Protein AF-D2QWS0-F1 (afdb_monomer_lite)

InterPro domains:
  IPR059396 Domain of unknown function DUF8352 [PF27617] (1-115)
  IPR060271 GTF2H2, zinc ribbon domain [PF27618] (222-256)

Sequence (298 aa):
MTRTPEFLLWSISRKCPLRTYRNWDDPQRTERHLRAARAFAEAMVEGRVLGDLCFDNAVDPWSVAQEDEPRAFRIEASLAHLGGSIQVLSTCDECPARTLAAGSKKIAASCYGWWILPDDPSPIHQTIERAATAAKALDPNDAWPMPTSPCWYGVWQQGVFTGDHLPALTAMLEQQRFPSETAQASATHLAAAARVAFLERLPLVVTLYPPGHVENRLWTLDPHCPRCQAPSRHDPERCGVCGYIGPITPTTTFKARGSRPWRPLSQVALPEERAKVRELLAALEEDPEGNSDEESKE

Radius of gyration: 21.58 Å; chains: 1; bounding box: 44×42×71 Å

Organism: Pirellula staleyi (strain ATCC 27377 / DSM 6068 / ICPB 4128) (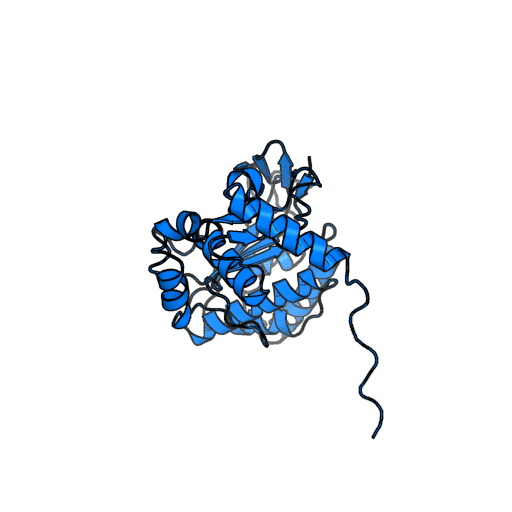NCBI:txid530564)

Foldseek 3Di:
DFKAAKKKKKFFADDALQQPDPDSQDSVSLCLSCVLLQQQLVQVQVVQDDPQKHWDPDPPPQDPDDDPFTKIAGQCVQCVSSVGNVSQCVRQVPDLLQQDQVPDDRGTSLRIDMQGAPNPNVQVLVLLQVLQVVLCVVPVPDCPQPQWVSSVLSNCLVQKDFDPNLVSLLSSQPVTDDPDPSNNVRSSSVSSSSVSCHVVRTIMGMDIAHMFDDDPQKTKGAWAAPRRRHHDDDDQQADPTNGDGHGIDHIDIDRHPHPPPIDGCVVHDDPVRVVVVVVVVVVCVVPPDPDPDDDDDD

Secondary structure (DSSP, 8-state):
-EEEPPEEEEEE----TT--SS-TT-HHHHHHHHHHHHHHHHHHHHT-EETTEEE-----TT----TTS-EEEEHHHHHGGGTHHHHHHHHHHT-TT----TT----TT-SEEEEEPPSS-HHHHHHHHHHHHHHHHH-TT--PSPS-SSHHHHHHTT-EE-TTHHHHHHHHHHT---SSHHHHHHHHHHHHHHHHHHHTTPPEEEEEEPPEEEETTEEEEPPB-TTT-PBP-S-SSB-TTT--BSPPBPPEEEE---STT-EEGGGTS-HHHHHHHHHHHHHHHS-TT--S------

pLDDT: mean 88.59, std 13.11, range [41.53, 98.31]

Structure (mmCIF, N/CA/C/O backbone):
data_AF-D2QWS0-F1
#
_entry.id   AF-D2QWS0-F1
#
loop_
_atom_site.group_PDB
_atom_site.id
_atom_site.type_symbol
_atom_site.label_atom_id
_atom_site.label_alt_id
_atom_site.label_comp_id
_atom_site.label_asym_id
_atom_site.label_entity_id
_atom_site.label_seq_id
_atom_site.pdbx_PDB_ins_code
_atom_site.Cartn_x
_atom_site.Cartn_y
_atom_site.Cartn_z
_atom_site.occupancy
_atom_site.B_iso_or_equiv
_atom_site.auth_seq_id
_atom_site.auth_comp_id
_atom_site.auth_asym_id
_atom_site.auth_atom_id
_atom_site.pdbx_PDB_model_num
ATOM 1 N N . MET A 1 1 ? 0.257 22.740 1.835 1.00 82.31 1 MET A N 1
ATOM 2 C CA . MET A 1 1 ? 0.445 21.709 0.792 1.00 82.31 1 MET A CA 1
ATOM 3 C C . MET A 1 1 ? 1.456 20.697 1.303 1.00 82.31 1 MET A C 1
ATOM 5 O O . MET A 1 1 ? 2.487 21.130 1.800 1.00 82.31 1 MET A O 1
ATOM 9 N N . THR A 1 2 ? 1.184 19.397 1.191 1.00 89.50 2 THR A N 1
ATOM 10 C CA . THR A 1 2 ? 2.085 18.334 1.686 1.00 89.50 2 THR A CA 1
ATOM 11 C C . THR A 1 2 ? 2.515 17.450 0.509 1.00 89.50 2 THR A C 1
ATOM 13 O O . THR A 1 2 ? 1.655 16.950 -0.212 1.00 89.50 2 THR A O 1
ATOM 16 N N . ARG A 1 3 ? 3.823 17.287 0.260 1.00 93.62 3 ARG A N 1
ATOM 17 C CA . ARG A 1 3 ? 4.389 16.577 -0.914 1.00 93.62 3 ARG A CA 1
ATOM 18 C C . ARG A 1 3 ? 4.392 15.062 -0.751 1.00 93.62 3 ARG A C 1
ATOM 20 O O . ARG A 1 3 ? 5.182 14.586 0.027 1.00 93.62 3 ARG A O 1
ATOM 27 N N . THR A 1 4 ? 3.622 14.286 -1.502 1.00 93.94 4 THR A N 1
ATOM 28 C CA . THR A 1 4 ? 3.699 12.818 -1.390 1.00 93.94 4 THR A CA 1
ATOM 29 C C . THR A 1 4 ? 4.893 12.275 -2.182 1.00 93.94 4 THR A C 1
ATOM 31 O O . THR A 1 4 ? 4.991 12.607 -3.371 1.00 93.94 4 THR A O 1
ATOM 34 N N . PRO A 1 5 ? 5.759 11.430 -1.595 1.00 95.00 5 PRO A N 1
ATOM 35 C CA . PRO A 1 5 ? 6.820 10.758 -2.341 1.00 95.00 5 PRO A CA 1
ATOM 36 C C . PRO A 1 5 ? 6.226 9.729 -3.312 1.00 95.00 5 PRO A C 1
ATOM 38 O O . PRO A 1 5 ? 5.016 9.478 -3.318 1.00 95.00 5 PRO A O 1
ATOM 41 N N . GLU A 1 6 ? 7.073 9.132 -4.146 1.00 95.69 6 GLU A N 1
ATOM 42 C CA . GLU A 1 6 ? 6.668 7.953 -4.911 1.00 95.69 6 GLU A CA 1
ATOM 43 C C . GLU A 1 6 ? 6.398 6.761 -3.981 1.00 95.69 6 GLU A C 1
ATOM 45 O O . GLU A 1 6 ? 6.934 6.666 -2.872 1.00 95.69 6 GLU A O 1
ATOM 50 N N . PHE A 1 7 ? 5.548 5.837 -4.417 1.00 96.50 7 PHE A N 1
ATOM 51 C CA . PHE A 1 7 ? 5.256 4.638 -3.640 1.00 96.50 7 PHE A CA 1
ATOM 52 C C . PHE A 1 7 ? 4.708 3.510 -4.503 1.00 96.50 7 PHE A C 1
ATOM 54 O O . PHE A 1 7 ? 4.142 3.727 -5.574 1.00 96.50 7 PHE A O 1
ATOM 61 N N .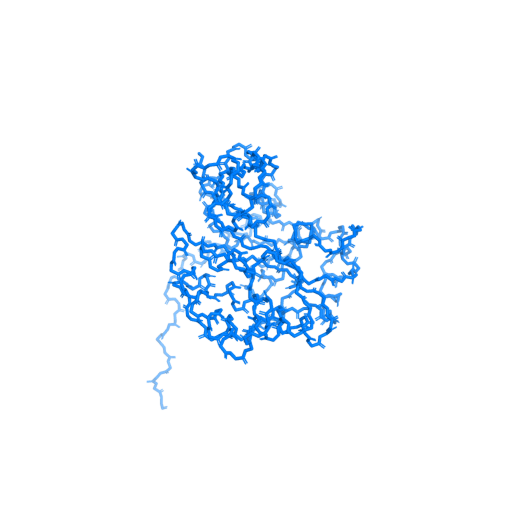 LEU A 1 8 ? 4.817 2.289 -3.989 1.00 97.88 8 LEU A N 1
ATOM 62 C CA . LEU A 1 8 ? 4.109 1.136 -4.525 1.00 97.88 8 LEU A CA 1
ATOM 63 C C . LEU A 1 8 ? 2.838 0.893 -3.731 1.00 97.88 8 LEU A C 1
ATOM 65 O O . LEU A 1 8 ? 2.838 0.915 -2.499 1.00 97.88 8 LEU A O 1
ATOM 69 N N . LEU A 1 9 ? 1.769 0.576 -4.444 1.00 97.50 9 LEU A N 1
ATOM 70 C CA . LEU A 1 9 ? 0.580 -0.023 -3.872 1.00 97.50 9 LEU A CA 1
ATOM 71 C C . LEU A 1 9 ? 0.387 -1.396 -4.491 1.00 97.50 9 LEU A C 1
ATOM 73 O O . LEU A 1 9 ? 0.435 -1.537 -5.708 1.00 97.50 9 LEU A O 1
ATOM 77 N N . TRP A 1 10 ? 0.145 -2.407 -3.670 1.00 98.19 10 TRP A N 1
ATOM 78 C CA . TRP A 1 10 ? 0.034 -3.770 -4.166 1.00 98.19 10 TRP A CA 1
ATOM 79 C C . TRP A 1 10 ? -1.138 -4.515 -3.547 1.00 98.19 10 TRP A C 1
ATOM 81 O O . TRP A 1 10 ? -1.605 -4.194 -2.454 1.00 98.19 10 TRP A O 1
ATOM 91 N N . SER A 1 11 ? -1.620 -5.531 -4.258 1.00 97.81 11 SER A N 1
ATOM 92 C CA . SER A 1 11 ? -2.614 -6.473 -3.758 1.00 97.81 11 SER A CA 1
ATOM 93 C C . SER A 1 11 ? -2.492 -7.832 -4.434 1.00 97.81 11 SER A C 1
ATOM 95 O O . SER A 1 11 ? -2.149 -7.921 -5.609 1.00 97.81 11 SER A O 1
ATOM 97 N N . ILE A 1 12 ? -2.829 -8.895 -3.709 1.00 97.69 12 ILE A N 1
ATOM 98 C CA . ILE A 1 12 ? -3.006 -10.222 -4.300 1.00 97.69 12 ILE A CA 1
ATOM 99 C C . ILE A 1 12 ? -4.411 -10.276 -4.916 1.00 97.69 12 ILE A C 1
ATOM 101 O O . ILE A 1 12 ? -5.423 -10.062 -4.226 1.00 97.69 12 ILE A O 1
ATOM 105 N N . SER A 1 13 ? -4.465 -10.531 -6.223 1.00 96.56 13 SER A N 1
ATOM 106 C CA . SER A 1 13 ? -5.699 -10.548 -7.005 1.00 96.56 13 SER A CA 1
ATOM 107 C C . SER A 1 13 ? -6.405 -11.887 -6.851 1.00 96.56 13 SER A C 1
ATOM 109 O O . SER A 1 13 ? -5.923 -12.930 -7.288 1.00 96.56 13 SER A O 1
ATOM 111 N N . ARG A 1 14 ? -7.570 -11.865 -6.201 1.00 94.81 14 ARG A N 1
ATOM 112 C CA . ARG A 1 14 ? -8.477 -13.012 -6.120 1.00 94.81 14 ARG A CA 1
ATOM 113 C C . ARG A 1 14 ? -9.890 -12.575 -5.774 1.00 94.81 14 ARG A C 1
ATOM 115 O O . ARG A 1 14 ? -10.099 -11.541 -5.135 1.00 94.81 14 ARG A O 1
ATOM 122 N N . LYS A 1 15 ? -10.854 -13.436 -6.095 1.00 94.94 15 LYS A N 1
ATOM 123 C CA . LYS A 1 15 ? -12.221 -13.318 -5.586 1.00 94.94 15 LYS A CA 1
ATOM 124 C C . LYS A 1 15 ? -12.218 -13.412 -4.058 1.00 94.94 15 LYS A C 1
ATOM 126 O O . LYS A 1 15 ? -11.646 -14.338 -3.488 1.00 94.94 15 LYS A O 1
ATOM 131 N N . CYS A 1 16 ? -12.873 -12.457 -3.405 1.00 94.56 16 CYS A N 1
ATOM 132 C CA . CYS A 1 16 ? -12.958 -12.365 -1.951 1.00 94.56 16 CYS A CA 1
ATOM 133 C C . CYS A 1 16 ? -14.391 -11.983 -1.544 1.00 94.56 16 CYS A C 1
ATOM 135 O O . CYS A 1 16 ? -14.897 -10.999 -2.082 1.00 94.56 16 CYS A O 1
ATOM 137 N N . PRO A 1 17 ? -15.035 -12.694 -0.596 1.00 94.69 17 PRO A N 1
ATOM 138 C CA . PRO A 1 17 ? -16.371 -12.338 -0.106 1.00 94.69 17 PRO A CA 1
ATOM 139 C C . PRO A 1 17 ? -16.446 -10.939 0.515 1.00 94.69 17 PRO A C 1
ATOM 141 O O . PRO A 1 17 ? -17.478 -10.286 0.428 1.00 94.69 17 PRO A O 1
ATOM 144 N N . LEU A 1 18 ? -15.336 -10.457 1.086 1.00 95.19 18 LEU A N 1
ATOM 145 C CA . LEU A 1 18 ? -15.249 -9.110 1.651 1.00 95.19 18 LEU A CA 1
ATOM 146 C C . LEU A 1 18 ? -15.089 -8.022 0.583 1.00 95.19 18 LEU A C 1
ATOM 148 O O . LEU A 1 18 ? -15.132 -6.859 0.935 1.00 95.19 18 LEU A O 1
ATOM 152 N N . ARG A 1 19 ? -14.842 -8.352 -0.693 1.00 93.38 19 ARG A N 1
ATOM 153 C CA . ARG A 1 19 ? -14.682 -7.368 -1.777 1.00 93.38 19 ARG A CA 1
ATOM 154 C C . ARG A 1 19 ? -15.936 -7.379 -2.647 1.00 93.38 19 ARG A C 1
ATOM 156 O O . ARG A 1 19 ? -16.092 -8.253 -3.496 1.00 93.38 19 ARG A O 1
ATOM 163 N N . THR A 1 20 ? -16.819 -6.396 -2.469 1.00 88.25 20 THR A N 1
ATOM 164 C CA . THR A 1 20 ? -18.106 -6.342 -3.198 1.00 88.25 20 THR A CA 1
ATOM 165 C C . THR A 1 20 ? -18.012 -5.736 -4.602 1.00 88.25 20 THR A C 1
ATOM 167 O O . THR A 1 20 ? -18.992 -5.728 -5.348 1.00 88.25 20 THR A O 1
ATOM 170 N N . TYR A 1 21 ? -16.839 -5.242 -4.998 1.00 88.88 21 TYR A N 1
ATOM 171 C CA . TYR A 1 21 ? -16.594 -4.685 -6.327 1.00 88.88 21 TYR A CA 1
ATOM 172 C C . TYR A 1 21 ? -16.078 -5.748 -7.312 1.00 88.88 21 TYR A C 1
ATOM 174 O O . TYR A 1 21 ? -15.508 -6.773 -6.933 1.00 88.88 21 TYR A O 1
ATOM 182 N N . ARG A 1 22 ? -16.287 -5.489 -8.609 1.00 86.88 22 ARG A N 1
ATOM 183 C CA . ARG A 1 22 ? -15.724 -6.284 -9.713 1.00 86.88 22 ARG A CA 1
ATOM 184 C C . ARG A 1 22 ? -14.289 -5.843 -10.000 1.00 86.88 22 ARG A C 1
ATOM 186 O O . ARG A 1 22 ? -13.972 -4.679 -9.764 1.00 86.88 22 ARG A O 1
ATOM 193 N N . ASN A 1 23 ? -13.497 -6.738 -10.589 1.00 83.44 23 ASN A N 1
ATOM 194 C CA . ASN A 1 23 ? -12.099 -6.514 -10.979 1.00 83.44 23 ASN A CA 1
ATOM 195 C C . ASN A 1 23 ? -11.195 -6.371 -9.738 1.00 83.44 23 ASN A C 1
ATOM 197 O O . ASN A 1 23 ? -10.956 -5.285 -9.213 1.00 83.44 23 ASN A O 1
ATOM 201 N N . TRP A 1 24 ? -10.779 -7.524 -9.201 1.00 87.69 24 TRP A N 1
ATOM 202 C CA . TRP A 1 24 ? -9.993 -7.644 -7.960 1.00 87.69 24 TRP A CA 1
ATOM 203 C C . TRP A 1 24 ? -8.500 -7.337 -8.136 1.00 87.69 24 TRP A C 1
ATOM 205 O O . TRP A 1 24 ? -7.721 -7.546 -7.209 1.00 87.69 24 TRP A O 1
ATOM 215 N N . ASP A 1 25 ? -8.137 -6.866 -9.320 1.00 89.81 25 ASP A N 1
ATOM 216 C CA . ASP A 1 25 ? -6.814 -6.508 -9.812 1.00 89.81 25 ASP A CA 1
ATOM 217 C C . ASP A 1 25 ? -6.499 -5.016 -9.643 1.00 89.81 25 ASP A C 1
ATOM 219 O O . ASP A 1 25 ? -5.486 -4.552 -10.141 1.00 89.81 25 ASP A O 1
ATOM 223 N N . ASP A 1 26 ? -7.334 -4.257 -8.930 1.00 94.88 26 ASP A N 1
ATOM 224 C CA . ASP A 1 26 ? -7.067 -2.861 -8.573 1.00 94.88 26 ASP A CA 1
ATOM 225 C C . ASP A 1 26 ? -6.602 -2.778 -7.101 1.00 94.88 26 ASP A C 1
ATOM 227 O O . ASP A 1 26 ? -7.426 -2.911 -6.175 1.00 94.88 26 ASP A O 1
ATOM 231 N N . PRO A 1 27 ? -5.294 -2.557 -6.846 1.00 96.19 27 PRO A N 1
ATOM 232 C CA . PRO A 1 27 ? -4.770 -2.408 -5.494 1.00 96.19 27 PRO A CA 1
ATOM 233 C C . PRO A 1 27 ? -5.399 -1.241 -4.727 1.00 96.19 27 PRO A C 1
ATOM 235 O O . PRO A 1 27 ? -5.635 -1.356 -3.524 1.00 96.19 27 PRO A O 1
ATOM 238 N N . GLN A 1 28 ? -5.744 -0.141 -5.403 1.00 94.25 28 GLN A N 1
ATOM 239 C CA . GLN A 1 28 ? -6.345 1.038 -4.778 1.00 94.25 28 GLN A CA 1
ATOM 240 C C . GLN A 1 28 ? -7.775 0.777 -4.322 1.00 94.25 28 GLN A C 1
ATOM 242 O O . GLN A 1 28 ? -8.159 1.185 -3.223 1.00 94.25 28 GLN A O 1
ATOM 247 N N . ARG A 1 29 ? -8.573 0.066 -5.121 1.00 94.56 29 ARG A N 1
ATOM 248 C CA . ARG A 1 29 ? -9.906 -0.375 -4.683 1.00 94.56 29 ARG A CA 1
ATOM 249 C C . ARG A 1 29 ? -9.813 -1.371 -3.539 1.00 94.56 29 ARG A C 1
ATOM 251 O O . ARG A 1 29 ? -10.576 -1.241 -2.584 1.00 94.56 29 ARG A O 1
ATOM 258 N N . THR A 1 30 ? -8.867 -2.308 -3.611 1.00 95.94 30 THR A N 1
ATOM 259 C CA . THR A 1 30 ? -8.622 -3.285 -2.541 1.00 95.94 30 THR A CA 1
ATOM 260 C C . THR A 1 30 ? -8.307 -2.600 -1.224 1.00 95.94 30 THR A C 1
ATOM 262 O O . THR A 1 30 ? -8.970 -2.867 -0.222 1.00 95.94 30 THR A O 1
ATOM 265 N N . GLU A 1 31 ? -7.355 -1.671 -1.246 1.00 95.06 31 GLU A N 1
ATOM 266 C CA . GLU A 1 31 ? -6.974 -0.859 -0.098 1.00 95.06 31 GLU A CA 1
ATOM 267 C C . GLU A 1 31 ? -8.181 -0.120 0.472 1.00 95.06 31 GLU A C 1
ATOM 269 O O . GLU A 1 31 ? -8.504 -0.290 1.642 1.00 95.06 31 GLU A O 1
ATOM 274 N N . ARG A 1 32 ? -8.904 0.645 -0.355 1.00 93.31 32 ARG A N 1
ATOM 275 C CA . ARG A 1 32 ? -10.032 1.467 0.106 1.00 93.31 32 ARG A CA 1
ATOM 276 C C . ARG A 1 32 ? -11.153 0.642 0.725 1.00 93.31 32 ARG A C 1
ATOM 278 O O . ARG A 1 32 ? -11.800 1.113 1.657 1.00 93.31 32 ARG A O 1
ATOM 285 N N . HIS A 1 33 ? -11.398 -0.549 0.190 1.00 94.88 33 HIS A N 1
ATOM 286 C CA . HIS A 1 33 ? -12.489 -1.409 0.629 1.00 94.88 33 HIS A CA 1
ATOM 287 C C . HIS A 1 33 ? -12.147 -2.174 1.910 1.00 94.88 33 HIS A C 1
ATOM 289 O O . HIS A 1 33 ? -12.993 -2.331 2.782 1.00 94.88 33 HIS A O 1
ATOM 295 N N . LEU A 1 34 ? -10.897 -2.621 2.050 1.00 95.94 34 LEU A N 1
ATOM 296 C CA . LEU A 1 34 ? -10.467 -3.445 3.179 1.00 95.94 34 LEU A CA 1
ATOM 297 C C . LEU A 1 34 ? -9.750 -2.659 4.288 1.00 95.94 34 LEU A C 1
ATOM 299 O O . LEU A 1 34 ? -9.422 -3.238 5.322 1.00 95.94 34 LEU A O 1
ATOM 303 N N . ARG A 1 35 ? -9.551 -1.344 4.125 1.00 94.88 35 ARG A N 1
ATOM 304 C CA . ARG A 1 35 ? -8.828 -0.495 5.086 1.00 94.88 35 ARG A CA 1
ATOM 305 C C . ARG A 1 35 ? -9.338 -0.601 6.515 1.00 94.88 35 ARG A C 1
ATOM 307 O O . ARG A 1 35 ? -8.534 -0.735 7.429 1.00 94.88 35 ARG A O 1
ATOM 314 N N . ALA A 1 36 ? -10.653 -0.528 6.716 1.00 95.75 36 ALA A N 1
ATOM 315 C CA . ALA A 1 36 ? -11.227 -0.593 8.059 1.00 95.75 36 ALA A CA 1
ATOM 316 C C . ALA A 1 36 ? -11.007 -1.970 8.704 1.00 95.75 36 ALA A C 1
ATOM 318 O O . ALA A 1 36 ? -10.663 -2.048 9.878 1.00 95.75 36 ALA A O 1
ATOM 319 N N . ALA A 1 37 ? -11.139 -3.045 7.920 1.00 96.62 37 ALA A N 1
ATOM 320 C CA . ALA A 1 37 ? -10.864 -4.407 8.371 1.00 96.62 37 ALA A CA 1
ATOM 321 C C . ALA A 1 37 ? -9.393 -4.592 8.769 1.00 96.62 37 ALA A C 1
ATOM 323 O O . ALA A 1 37 ? -9.110 -5.208 9.796 1.00 96.62 37 ALA A O 1
ATOM 324 N N . ARG A 1 38 ? -8.467 -4.028 7.983 1.00 95.19 38 ARG A N 1
ATOM 325 C CA . ARG A 1 38 ? -7.036 -4.041 8.291 1.00 95.19 38 ARG A CA 1
ATOM 326 C C . ARG A 1 38 ? -6.727 -3.279 9.578 1.00 95.19 38 ARG A C 1
ATOM 328 O O . ARG A 1 38 ? -6.129 -3.856 10.477 1.00 95.19 38 ARG A O 1
ATOM 335 N N . ALA A 1 39 ? -7.184 -2.031 9.667 1.00 94.06 39 ALA A N 1
ATOM 336 C CA . ALA A 1 39 ? -6.958 -1.166 10.823 1.00 94.06 39 ALA A CA 1
ATOM 337 C C . ALA A 1 39 ? -7.504 -1.785 12.119 1.00 94.06 39 ALA A C 1
ATOM 339 O O . ALA A 1 39 ? -6.838 -1.750 13.149 1.00 94.06 39 ALA A O 1
ATOM 340 N N . PHE A 1 40 ? -8.686 -2.410 12.053 1.00 95.56 40 PHE A N 1
ATOM 341 C CA . PHE A 1 40 ? -9.257 -3.169 13.165 1.00 95.56 40 PHE A CA 1
ATOM 342 C C . PHE A 1 40 ? -8.361 -4.344 13.582 1.00 95.56 40 PHE A C 1
ATOM 344 O O . PHE A 1 40 ? -8.094 -4.525 14.765 1.00 95.56 40 PHE A O 1
ATOM 351 N N . ALA A 1 41 ? -7.875 -5.142 12.629 1.00 94.44 41 ALA A N 1
ATOM 352 C CA . ALA A 1 41 ? -7.038 -6.296 12.945 1.00 94.44 41 ALA A CA 1
ATOM 353 C C . ALA A 1 41 ? -5.667 -5.907 13.526 1.00 94.44 41 ALA A C 1
ATOM 355 O O . ALA A 1 41 ? -5.178 -6.586 14.426 1.00 94.44 41 ALA A O 1
ATOM 356 N N . GLU A 1 42 ? -5.070 -4.817 13.045 1.00 92.12 42 GLU A N 1
ATOM 357 C CA . GLU A 1 42 ? -3.854 -4.228 13.624 1.00 92.12 42 GLU A CA 1
ATOM 358 C C . GLU A 1 42 ? -4.115 -3.742 15.056 1.00 92.12 42 GLU A C 1
ATOM 360 O O . GLU A 1 42 ? -3.404 -4.126 15.982 1.00 92.12 42 GLU A O 1
ATOM 365 N N . ALA A 1 43 ? -5.209 -3.003 15.271 1.00 92.38 43 ALA A N 1
ATOM 366 C CA . ALA A 1 43 ? -5.590 -2.525 16.597 1.00 92.38 43 ALA A CA 1
ATOM 367 C C . ALA A 1 43 ? -5.835 -3.658 17.595 1.00 92.38 43 ALA A C 1
ATOM 369 O O . ALA A 1 43 ? -5.401 -3.564 18.738 1.00 92.38 43 ALA A O 1
ATOM 370 N N . MET A 1 44 ? -6.476 -4.747 17.170 1.00 93.25 44 MET A N 1
ATOM 371 C CA . MET A 1 44 ? -6.657 -5.943 17.999 1.00 93.25 44 MET A CA 1
ATOM 372 C C . MET A 1 44 ? -5.318 -6.553 18.424 1.00 93.25 44 MET A C 1
ATOM 374 O O . MET A 1 44 ? -5.143 -6.937 19.576 1.00 93.25 44 MET A O 1
ATOM 378 N N . VAL A 1 45 ? -4.366 -6.642 17.494 1.00 91.00 45 VAL A N 1
ATOM 379 C CA . VAL A 1 45 ? -3.028 -7.194 17.741 1.00 91.00 45 VAL A CA 1
ATOM 380 C C . VAL A 1 45 ? -2.221 -6.336 18.721 1.00 91.00 45 VAL A C 1
ATOM 382 O O . VAL A 1 45 ? -1.459 -6.891 19.522 1.00 91.00 45 VAL A O 1
ATOM 385 N N . GLU A 1 46 ? -2.406 -5.021 18.647 1.00 89.81 46 GLU A N 1
ATOM 386 C CA . GLU A 1 46 ? -1.724 -3.995 19.442 1.00 89.81 46 GLU A CA 1
ATOM 387 C C . GLU A 1 46 ? -2.467 -3.625 20.741 1.00 89.81 46 GLU A C 1
ATOM 389 O O . GLU A 1 46 ? -1.984 -2.789 21.493 1.00 89.81 46 GLU A O 1
ATOM 394 N N . GLY A 1 47 ? -3.634 -4.218 21.023 1.00 90.88 47 GLY A N 1
ATOM 395 C CA . GLY A 1 47 ? -4.418 -3.906 22.228 1.00 90.88 47 GLY A CA 1
ATOM 396 C C . GLY A 1 47 ? -5.123 -2.541 22.201 1.00 90.88 47 GLY A C 1
ATOM 397 O O . GLY A 1 47 ? -5.513 -2.027 23.242 1.00 90.88 47 GLY A O 1
ATOM 398 N N . ARG A 1 48 ? -5.331 -1.953 21.017 1.00 92.06 48 ARG A N 1
ATOM 399 C CA . ARG A 1 48 ? -5.951 -0.629 20.800 1.00 92.06 48 ARG A CA 1
ATOM 400 C C . ARG A 1 48 ? -7.465 -0.679 20.563 1.00 92.06 48 ARG A C 1
ATOM 402 O O . ARG A 1 48 ? -8.018 0.149 19.833 1.00 92.06 48 ARG A O 1
ATOM 409 N N . VAL A 1 49 ? -8.142 -1.670 21.135 1.00 93.75 49 VAL A N 1
ATOM 410 C CA . VAL A 1 49 ? -9.596 -1.844 21.012 1.00 93.75 49 VAL A CA 1
ATOM 411 C C . VAL A 1 49 ? -10.240 -1.781 22.392 1.00 93.75 49 VAL A C 1
ATOM 413 O O . VAL A 1 49 ? -9.888 -2.558 23.275 1.00 93.75 49 VAL A O 1
ATOM 416 N N . LEU A 1 50 ? -11.213 -0.881 22.563 1.00 92.25 50 LEU A N 1
ATOM 417 C CA . LEU A 1 50 ? -12.012 -0.741 23.782 1.00 92.25 50 LEU A CA 1
ATOM 418 C C . LEU A 1 50 ? -13.496 -0.861 23.433 1.00 92.25 50 LEU A C 1
ATOM 420 O O . LEU A 1 50 ? -14.102 0.075 22.912 1.00 92.25 50 LEU A O 1
ATOM 424 N N . GLY A 1 51 ? -14.096 -2.014 23.729 1.00 93.50 51 GLY A N 1
ATOM 425 C CA . GLY A 1 51 ? -15.481 -2.285 23.338 1.00 93.50 51 GLY A CA 1
ATOM 426 C C . GLY A 1 51 ? -15.647 -2.222 21.816 1.00 93.50 51 GLY A C 1
ATOM 427 O O . GLY A 1 51 ? -14.961 -2.938 21.092 1.00 93.50 51 GLY A O 1
ATOM 428 N N . ASP A 1 52 ? -16.539 -1.354 21.338 1.00 96.62 52 ASP A N 1
ATOM 429 C CA . ASP A 1 52 ? -16.776 -1.115 19.905 1.00 96.62 52 ASP A CA 1
ATOM 430 C C . ASP A 1 52 ? -15.845 -0.036 19.310 1.00 96.62 52 ASP A C 1
ATOM 432 O O . ASP A 1 52 ? -15.935 0.290 18.129 1.00 96.62 52 ASP A O 1
ATOM 436 N N . LEU A 1 53 ? -14.932 0.545 20.094 1.00 95.44 53 LEU A N 1
ATOM 437 C CA . LEU A 1 53 ? -14.015 1.581 19.619 1.00 95.44 53 LEU A CA 1
ATOM 438 C C . LEU A 1 53 ? -12.657 0.991 19.245 1.00 95.44 53 LEU A C 1
ATOM 440 O O . LEU A 1 53 ? -11.992 0.339 20.048 1.00 95.44 53 LEU A O 1
ATOM 444 N N . CYS A 1 54 ? -12.225 1.283 18.023 1.00 95.38 54 CYS A N 1
ATOM 445 C CA . CYS A 1 54 ? -10.877 1.032 17.535 1.00 95.38 54 CYS A CA 1
ATOM 446 C C . CYS A 1 54 ? -10.122 2.362 17.491 1.00 95.38 54 CYS A C 1
ATOM 448 O O . CYS A 1 54 ? -10.556 3.268 16.776 1.00 95.38 54 CYS A O 1
ATOM 450 N N . PHE A 1 55 ? -9.013 2.482 18.223 1.00 92.56 55 PHE A N 1
ATOM 451 C CA . PHE A 1 55 ? -8.210 3.710 18.288 1.00 92.56 55 PHE A CA 1
ATOM 452 C C . PHE A 1 55 ? -7.127 3.730 17.224 1.00 92.56 55 PHE A C 1
ATOM 454 O O . PHE A 1 55 ? -6.604 2.682 16.860 1.00 92.56 55 PHE A O 1
ATOM 461 N N . ASP A 1 56 ? -6.799 4.912 16.721 1.00 90.12 56 ASP A N 1
ATOM 462 C CA . ASP A 1 56 ? -5.685 5.115 15.798 1.00 90.12 56 ASP A CA 1
ATOM 463 C C . ASP A 1 56 ? -4.345 5.017 16.547 1.00 90.12 56 ASP A C 1
ATOM 465 O O . ASP A 1 56 ? -4.242 5.491 17.675 1.00 90.12 56 ASP A O 1
ATOM 469 N N . ASN A 1 57 ? -3.327 4.407 15.935 1.00 76.31 57 ASN A N 1
ATOM 470 C CA . ASN A 1 57 ? -1.943 4.459 16.434 1.00 76.31 57 ASN A CA 1
ATOM 471 C C . ASN A 1 57 ? -1.114 5.547 15.749 1.00 76.31 57 ASN A C 1
ATOM 473 O O . ASN A 1 57 ? 0.010 5.817 16.166 1.00 76.31 57 ASN A O 1
ATOM 477 N N . ALA A 1 58 ? -1.637 6.148 14.680 1.00 61.69 58 ALA A N 1
ATOM 478 C CA . ALA A 1 58 ? -0.873 7.057 13.861 1.00 61.69 58 ALA A CA 1
ATOM 479 C C . ALA A 1 58 ? -0.973 8.494 14.381 1.00 61.69 58 ALA A C 1
ATOM 481 O O . ALA A 1 58 ? -2.023 9.138 14.293 1.00 61.69 58 ALA A O 1
ATOM 482 N N . VAL A 1 59 ? 0.184 9.048 14.740 1.00 52.31 59 VAL A N 1
ATOM 483 C CA . VAL A 1 59 ? 0.539 10.410 14.326 1.00 52.31 59 VAL A CA 1
ATOM 484 C C . VAL A 1 59 ? 0.747 10.339 12.806 1.00 52.31 59 VAL A C 1
ATOM 486 O O . VAL A 1 59 ? 1.853 10.118 12.330 1.00 52.31 59 VAL A O 1
ATOM 489 N N . ASP A 1 60 ? -0.333 10.357 12.017 1.00 47.75 60 ASP A N 1
ATOM 490 C CA . ASP A 1 60 ? -0.227 10.281 10.550 1.00 47.75 60 ASP A CA 1
ATOM 491 C C . ASP A 1 60 ? 0.497 11.545 10.039 1.00 47.75 60 ASP A C 1
ATOM 493 O O . ASP A 1 60 ? -0.056 12.637 10.180 1.00 47.75 60 ASP A O 1
ATOM 497 N N . PRO A 1 61 ? 1.694 11.444 9.427 1.00 41.53 61 PRO A N 1
ATOM 498 C CA . PRO A 1 61 ? 2.456 12.617 8.990 1.00 41.53 61 PRO A CA 1
ATOM 499 C C . PRO A 1 61 ? 1.767 13.408 7.860 1.00 41.53 61 PRO A C 1
ATOM 501 O O . PRO A 1 61 ? 2.148 14.541 7.573 1.00 41.53 61 PRO A O 1
ATOM 504 N N . TRP A 1 62 ? 0.728 12.844 7.228 1.00 43.41 62 TRP A N 1
ATOM 505 C CA . TRP A 1 62 ? -0.092 13.487 6.189 1.00 43.41 62 TRP A CA 1
ATOM 506 C C . TRP A 1 62 ? -1.473 13.918 6.699 1.00 43.41 62 TRP A C 1
ATOM 508 O O . TRP A 1 62 ? -2.288 14.455 5.939 1.00 43.41 62 TRP A O 1
ATOM 518 N N . SER A 1 63 ? -1.763 13.675 7.977 1.00 46.19 63 SER A N 1
ATOM 519 C CA . SER A 1 63 ? -3.016 14.043 8.617 1.00 46.19 63 SER A CA 1
ATOM 520 C C . SER A 1 63 ? -2.971 15.491 9.084 1.00 46.19 63 SER A C 1
ATOM 522 O O . SER A 1 63 ? -2.266 15.840 10.019 1.00 46.19 63 SER A O 1
ATOM 524 N N . VAL A 1 64 ? -3.833 16.320 8.502 1.00 42.47 64 VAL A N 1
ATOM 525 C CA . VAL A 1 64 ? -4.053 17.726 8.895 1.00 42.47 64 VAL A CA 1
ATOM 526 C C . VAL A 1 64 ? -4.938 17.849 10.157 1.00 42.47 64 VAL A C 1
ATOM 528 O O . VAL A 1 64 ? -5.691 18.810 10.297 1.00 42.47 64 VAL A O 1
ATOM 531 N N . ALA A 1 65 ? -4.967 16.838 11.030 1.00 46.59 65 ALA A N 1
ATOM 532 C CA . ALA A 1 65 ? -5.815 16.855 12.223 1.00 46.59 65 ALA A CA 1
ATOM 533 C C . ALA A 1 65 ? -5.112 17.596 13.370 1.00 46.59 65 ALA A C 1
ATOM 535 O O . ALA A 1 65 ? -3.953 17.314 13.649 1.00 46.59 65 ALA A O 1
ATOM 536 N N . GLN A 1 66 ? -5.840 18.531 13.993 1.00 47.31 66 GLN A N 1
ATOM 537 C CA . GLN A 1 66 ? -5.459 19.256 15.211 1.00 47.31 66 GLN A CA 1
ATOM 538 C C . GLN A 1 66 ? -4.931 18.301 16.289 1.00 47.31 66 GLN A C 1
ATOM 540 O O . GLN A 1 66 ? -5.525 17.250 16.521 1.00 47.31 66 GLN A O 1
ATOM 545 N N . GLU A 1 67 ? -3.838 18.705 16.928 1.00 56.09 67 GLU A N 1
ATOM 546 C CA . GLU A 1 67 ? -2.942 17.883 17.750 1.00 56.09 67 GLU A CA 1
ATOM 547 C C . GLU A 1 67 ? -3.533 17.349 19.077 1.00 56.09 67 GLU A C 1
ATOM 549 O O . GLU A 1 67 ? -2.866 16.560 19.733 1.00 56.09 67 GLU A O 1
ATOM 554 N N . ASP A 1 68 ? -4.784 17.658 19.452 1.00 67.44 68 ASP A N 1
ATOM 555 C CA . ASP A 1 68 ? -5.238 17.455 20.845 1.00 67.44 68 ASP A CA 1
ATOM 556 C C . ASP A 1 68 ? -6.303 16.365 21.086 1.00 67.44 68 ASP A C 1
ATOM 558 O O . ASP A 1 68 ? -6.573 16.028 22.239 1.00 67.44 68 ASP A O 1
ATOM 562 N N . GLU A 1 69 ? -6.946 15.795 20.056 1.00 78.31 69 GLU A N 1
ATOM 563 C CA . GLU A 1 69 ? -8.013 14.797 20.270 1.00 78.31 69 GLU A CA 1
ATOM 564 C C . GLU A 1 69 ? -7.663 13.399 19.721 1.00 78.31 69 GLU A C 1
ATOM 566 O O . GLU A 1 69 ? -7.411 13.263 18.517 1.00 78.31 69 GLU A O 1
ATOM 571 N N . PRO A 1 70 ? -7.748 12.329 20.549 1.00 84.94 70 PRO A N 1
ATOM 572 C CA . PRO A 1 70 ? -7.614 10.954 20.081 1.00 84.94 70 PRO A CA 1
ATOM 573 C C . PRO A 1 70 ? -8.560 10.648 18.922 1.00 84.94 70 PRO A C 1
ATOM 575 O O . PRO A 1 70 ? -9.698 11.123 18.864 1.00 84.94 70 PRO A O 1
ATOM 578 N N . ARG A 1 71 ? -8.117 9.799 17.996 1.00 90.44 71 ARG A N 1
ATOM 579 C CA . ARG A 1 71 ? -8.935 9.376 16.857 1.00 90.44 71 ARG A CA 1
ATOM 580 C C . ARG A 1 71 ? -9.355 7.930 17.008 1.00 90.44 71 ARG A C 1
ATOM 582 O O . ARG A 1 71 ? -8.573 7.085 17.433 1.00 90.44 71 ARG A O 1
ATOM 589 N N . ALA A 1 72 ? -10.589 7.647 16.618 1.00 94.44 72 ALA A N 1
ATOM 590 C CA . ALA A 1 72 ? -11.149 6.310 16.666 1.00 94.44 72 ALA A CA 1
ATOM 591 C C . ALA A 1 72 ? -12.180 6.088 15.553 1.00 94.44 72 ALA A C 1
ATOM 593 O O . ALA A 1 72 ? -12.566 7.007 14.820 1.00 94.44 72 ALA A O 1
ATOM 594 N N . PHE A 1 73 ? -12.648 4.851 15.433 1.00 96.56 73 PHE A N 1
ATOM 595 C CA . PHE A 1 73 ? -13.874 4.520 14.718 1.00 96.56 73 PHE A CA 1
ATOM 596 C C . PHE A 1 73 ? -14.654 3.425 15.445 1.00 96.56 73 PHE A C 1
ATOM 598 O O . PHE A 1 73 ? -14.073 2.614 16.164 1.00 96.56 73 PHE A O 1
ATOM 605 N N . ARG A 1 74 ? -15.970 3.384 15.209 1.00 97.19 74 ARG A N 1
ATOM 606 C CA . ARG A 1 74 ? -16.843 2.303 15.682 1.00 97.19 74 ARG A CA 1
ATOM 607 C C . ARG A 1 74 ? -16.709 1.075 14.790 1.00 97.19 74 ARG A C 1
ATOM 609 O O . ARG A 1 74 ? -16.925 1.192 13.575 1.00 97.19 74 ARG A O 1
ATOM 616 N N . ILE A 1 75 ? -16.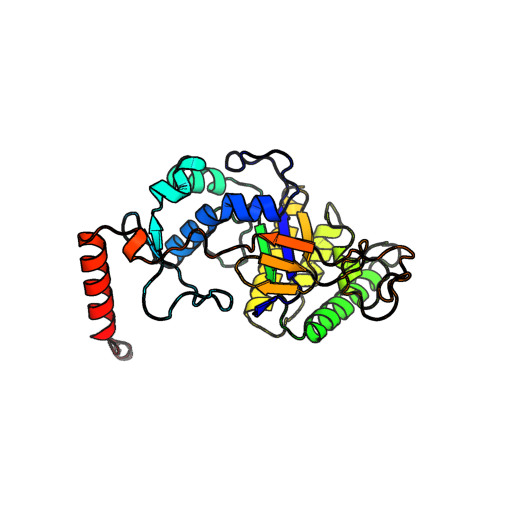339 -0.064 15.364 1.00 97.62 75 ILE A N 1
ATOM 617 C CA . ILE A 1 75 ? -16.048 -1.312 14.652 1.00 97.62 75 ILE A CA 1
ATOM 618 C C . ILE A 1 75 ? -17.304 -1.803 13.937 1.00 97.62 75 ILE A C 1
ATOM 620 O O . ILE A 1 75 ? -17.257 -2.024 12.725 1.00 97.62 75 ILE A O 1
ATOM 624 N N . GLU A 1 76 ? -18.434 -1.892 14.637 1.00 97.31 76 GLU A N 1
ATOM 625 C CA . GLU A 1 76 ? -19.712 -2.340 14.080 1.00 97.31 76 GLU A CA 1
ATOM 626 C C . GLU A 1 76 ? -20.126 -1.494 12.875 1.00 97.31 76 GLU A C 1
ATOM 628 O O . GLU A 1 76 ? -20.331 -2.020 11.781 1.00 97.31 76 GLU A O 1
ATOM 633 N N . ALA A 1 77 ? -20.157 -0.169 13.033 1.00 97.06 77 ALA A N 1
ATOM 634 C CA . ALA A 1 77 ? -20.541 0.739 11.955 1.00 97.06 77 ALA A CA 1
ATOM 635 C C . ALA A 1 77 ? -19.572 0.674 10.760 1.00 97.06 77 ALA A C 1
ATOM 637 O O . ALA A 1 77 ? -19.992 0.731 9.602 1.00 97.06 77 ALA A O 1
ATOM 638 N N . SER A 1 78 ? -18.269 0.550 11.025 1.00 96.94 78 SER A N 1
ATOM 639 C CA . SER A 1 78 ? -17.243 0.585 9.977 1.00 96.94 78 SER A CA 1
ATOM 640 C C . SER A 1 78 ? -17.126 -0.734 9.218 1.00 96.94 78 SER A C 1
ATOM 642 O O . SER A 1 78 ? -16.782 -0.715 8.037 1.00 96.94 78 SER A O 1
ATOM 644 N N . LEU A 1 79 ? -17.438 -1.866 9.856 1.00 97.62 79 LEU A N 1
ATOM 645 C CA . LEU A 1 79 ? -17.369 -3.201 9.257 1.00 97.62 79 LEU A CA 1
ATOM 646 C C . LEU A 1 79 ? -18.737 -3.759 8.842 1.00 97.62 79 LEU A C 1
ATOM 648 O O . LEU A 1 79 ? -18.775 -4.815 8.217 1.00 97.62 79 LEU A O 1
ATOM 652 N N . ALA A 1 80 ? -19.848 -3.063 9.111 1.00 97.12 80 ALA A N 1
ATOM 653 C CA . ALA A 1 80 ? -21.199 -3.506 8.744 1.00 97.12 80 ALA A CA 1
ATOM 654 C C . ALA A 1 80 ? -21.317 -3.900 7.261 1.00 97.12 80 ALA A C 1
ATOM 656 O O . ALA A 1 80 ? -21.849 -4.956 6.930 1.00 97.12 80 ALA A O 1
ATOM 657 N N . HIS A 1 81 ? -20.742 -3.096 6.362 1.00 95.44 81 HIS A N 1
ATOM 658 C CA . HIS A 1 81 ? -20.749 -3.366 4.919 1.00 95.44 81 HIS A CA 1
ATOM 659 C C . HIS A 1 81 ? -19.924 -4.600 4.498 1.00 95.44 81 HIS A C 1
ATOM 661 O O . HIS A 1 81 ? -20.049 -5.053 3.363 1.00 95.44 81 HIS A O 1
ATOM 667 N N . LEU A 1 82 ? -19.093 -5.131 5.400 1.00 96.31 82 LEU A N 1
ATOM 668 C CA . LEU A 1 82 ? -18.299 -6.353 5.237 1.00 96.31 82 LEU A CA 1
ATOM 669 C C . LEU A 1 82 ? -18.900 -7.548 6.003 1.00 96.31 82 LEU A C 1
ATOM 671 O O . LEU A 1 82 ? -18.271 -8.602 6.070 1.00 96.31 82 LEU A O 1
ATOM 675 N N . GLY A 1 83 ? -20.088 -7.391 6.601 1.00 96.62 83 GLY A N 1
ATOM 676 C CA . GLY A 1 83 ? -20.728 -8.412 7.439 1.00 96.62 83 GLY A CA 1
ATOM 677 C C . GLY A 1 83 ? -20.280 -8.408 8.907 1.00 96.62 83 GLY A C 1
ATOM 678 O O . GLY A 1 83 ? -20.566 -9.357 9.629 1.00 96.62 83 GLY A O 1
ATOM 679 N N . GLY A 1 84 ? -19.585 -7.361 9.363 1.00 97.25 84 GLY A N 1
ATOM 680 C CA . GLY A 1 84 ? -19.126 -7.217 10.748 1.00 97.25 84 GLY A CA 1
ATOM 681 C C . GLY A 1 84 ? -17.760 -7.853 11.034 1.00 97.25 84 GLY A C 1
ATOM 682 O O . GLY A 1 84 ? -17.151 -8.508 10.186 1.00 97.25 84 GLY A O 1
ATOM 683 N N . SER A 1 85 ? -17.253 -7.643 12.252 1.00 97.00 85 SER A N 1
ATOM 684 C CA . SER A 1 85 ? -15.912 -8.084 12.673 1.00 97.00 85 SER A CA 1
ATOM 685 C C . SER A 1 85 ? -15.734 -9.604 12.611 1.00 97.00 85 SER A C 1
ATOM 687 O O . SER A 1 85 ? -14.718 -10.076 12.105 1.00 97.00 85 SER A O 1
ATOM 689 N N . ILE A 1 86 ? -16.737 -10.379 13.039 1.00 96.62 86 ILE A N 1
ATOM 690 C CA . ILE A 1 86 ? -16.706 -11.852 13.007 1.00 96.62 86 ILE A CA 1
ATOM 691 C C . ILE A 1 86 ? -16.555 -12.366 11.568 1.00 96.62 86 ILE A C 1
ATOM 693 O O . ILE A 1 86 ? -15.704 -13.220 11.302 1.00 96.62 86 ILE A O 1
ATOM 697 N N . GLN A 1 87 ? -17.325 -11.821 10.618 1.00 96.25 87 GLN A N 1
ATOM 698 C CA . GLN A 1 87 ? -17.225 -12.196 9.204 1.00 96.25 87 GLN A CA 1
ATOM 699 C C . GLN A 1 87 ? -15.851 -11.836 8.629 1.00 96.25 87 GLN A C 1
ATOM 701 O O . GLN A 1 87 ? -15.255 -12.633 7.904 1.00 96.25 87 GLN A O 1
ATOM 706 N N . VAL A 1 88 ? -15.323 -10.656 8.963 1.00 96.44 88 VAL A N 1
ATOM 707 C CA . VAL A 1 88 ? -13.994 -10.214 8.518 1.00 96.44 88 VAL A CA 1
ATOM 708 C C . VAL A 1 88 ? -12.902 -11.168 9.003 1.00 96.44 88 VAL A C 1
ATOM 710 O O . VAL A 1 88 ? -12.079 -11.612 8.196 1.00 96.44 88 VAL A O 1
ATOM 713 N N . LEU A 1 89 ? -12.896 -11.491 10.299 1.00 95.56 89 LEU A N 1
ATOM 714 C CA . LEU A 1 89 ? -11.882 -12.347 10.914 1.00 95.56 89 LEU A CA 1
ATOM 715 C C . LEU A 1 89 ? -11.943 -13.770 10.355 1.00 95.56 89 LEU A C 1
ATOM 717 O O . LEU A 1 89 ? -10.920 -14.263 9.882 1.00 95.56 89 LEU A O 1
ATOM 721 N N . SER A 1 90 ? -13.132 -14.379 10.325 1.00 95.19 90 SER A N 1
ATOM 722 C CA . SER A 1 90 ? -13.339 -15.736 9.793 1.00 95.19 90 SER A CA 1
ATOM 723 C C . SER A 1 90 ? -12.979 -15.841 8.310 1.00 95.19 90 SER A C 1
ATOM 725 O O . SER A 1 90 ? -12.185 -16.696 7.934 1.00 95.19 90 SER A O 1
ATOM 727 N N . THR A 1 91 ? -13.458 -14.916 7.468 1.00 95.69 91 THR A N 1
ATOM 728 C CA . THR A 1 91 ? -13.148 -14.925 6.024 1.00 95.69 91 THR A CA 1
ATOM 729 C C . THR A 1 91 ? -11.656 -14.786 5.767 1.00 95.69 91 THR A C 1
ATOM 731 O O . THR A 1 91 ? -11.118 -15.361 4.820 1.00 95.69 91 THR A O 1
ATOM 734 N N . CYS A 1 92 ? -10.977 -13.971 6.574 1.00 95.06 92 CYS A N 1
ATOM 735 C CA . CYS A 1 92 ? -9.548 -13.818 6.424 1.00 95.06 92 CYS A CA 1
ATOM 736 C C . CYS A 1 92 ? -8.792 -15.027 6.972 1.00 95.06 92 CYS A C 1
ATOM 738 O O . CYS A 1 92 ? -7.690 -15.238 6.473 1.00 95.06 92 CYS A O 1
ATOM 740 N N . ASP A 1 93 ? -9.311 -15.772 7.964 1.00 92.00 93 ASP A N 1
ATOM 741 C CA . ASP A 1 93 ? -8.555 -16.829 8.662 1.00 92.00 93 ASP A CA 1
ATOM 742 C C . ASP A 1 93 ? -8.045 -17.927 7.750 1.00 92.00 93 ASP A C 1
ATOM 744 O O . ASP A 1 93 ? -6.871 -18.291 7.806 1.00 92.00 93 ASP A O 1
ATOM 748 N N . GLU A 1 94 ? -8.898 -18.305 6.813 1.00 88.25 94 GLU A N 1
ATOM 749 C CA . GLU A 1 94 ? -8.653 -19.348 5.826 1.00 88.25 94 GLU A CA 1
ATOM 750 C C . GLU A 1 94 ? -8.262 -18.772 4.457 1.00 88.25 94 GLU A C 1
ATOM 752 O O . GLU A 1 94 ? -8.280 -19.468 3.446 1.00 88.25 94 GLU A O 1
ATOM 757 N N . CYS A 1 95 ? -7.961 -17.472 4.371 1.00 94.38 95 CYS A N 1
ATOM 758 C CA . CYS A 1 95 ? -7.698 -16.816 3.095 1.00 94.38 95 CYS A CA 1
ATOM 759 C C . CYS A 1 95 ? -6.299 -17.178 2.562 1.00 94.38 95 CYS A C 1
ATOM 761 O O . CYS A 1 95 ? -5.314 -16.759 3.170 1.00 94.38 95 CYS A O 1
ATOM 763 N N . PRO A 1 96 ? -6.178 -17.800 1.371 1.00 93.88 96 PRO A N 1
ATOM 764 C CA . PRO A 1 96 ? -4.878 -18.096 0.761 1.00 93.88 96 PRO A CA 1
ATOM 765 C C . PRO A 1 96 ? -4.045 -16.844 0.473 1.00 93.88 96 PRO A C 1
ATOM 767 O O . PRO A 1 96 ? -2.835 -16.845 0.602 1.00 93.88 96 PRO A O 1
ATOM 770 N N . ALA A 1 97 ? -4.689 -15.716 0.156 1.00 93.94 97 ALA A N 1
ATOM 771 C CA . ALA A 1 97 ? -3.997 -14.444 -0.079 1.00 93.94 97 ALA A CA 1
ATOM 772 C C . ALA A 1 97 ? -3.561 -13.723 1.209 1.00 93.94 97 ALA A C 1
ATOM 774 O O . ALA A 1 97 ? -3.168 -12.556 1.160 1.00 93.94 97 ALA A O 1
ATOM 775 N N . ARG A 1 98 ? -3.700 -14.351 2.378 1.00 91.50 98 ARG A N 1
ATOM 776 C CA . ARG A 1 98 ? -3.248 -13.763 3.632 1.00 91.50 98 ARG A CA 1
ATOM 777 C C . ARG A 1 98 ? -1.723 -13.788 3.669 1.00 91.50 98 ARG A C 1
ATOM 779 O O . ARG A 1 98 ? -1.104 -14.840 3.760 1.00 91.50 98 ARG A O 1
ATOM 786 N N . THR A 1 99 ? -1.114 -12.612 3.678 1.00 86.62 99 THR A N 1
ATOM 787 C CA . THR A 1 99 ? 0.321 -12.472 3.902 1.00 86.62 99 THR A CA 1
ATOM 788 C C . THR A 1 99 ? 0.605 -12.575 5.396 1.00 86.62 99 THR A C 1
ATOM 790 O O . THR A 1 99 ? 0.114 -11.751 6.175 1.00 86.62 99 THR A O 1
ATOM 793 N N . LEU A 1 100 ? 1.386 -13.574 5.794 1.00 71.56 100 LEU A N 1
ATOM 794 C CA . LEU A 1 100 ? 2.022 -13.629 7.106 1.00 71.56 100 LEU A CA 1
ATOM 795 C C . LEU A 1 100 ? 3.411 -13.013 6.931 1.00 71.56 100 LEU A C 1
ATOM 797 O O . LEU A 1 100 ? 4.263 -13.612 6.272 1.00 71.56 100 LEU A O 1
ATOM 801 N N . ALA A 1 101 ? 3.648 -11.806 7.449 1.00 58.38 101 ALA A N 1
ATOM 802 C CA . ALA A 1 101 ? 5.031 -11.347 7.556 1.00 58.38 101 ALA A CA 1
ATOM 803 C C . ALA A 1 101 ? 5.757 -12.308 8.513 1.00 58.38 101 ALA A C 1
ATOM 805 O O . ALA A 1 101 ? 5.159 -12.751 9.502 1.00 58.38 101 ALA A O 1
ATOM 806 N N . ALA A 1 102 ? 6.997 -12.680 8.193 1.00 44.25 102 ALA A N 1
ATOM 807 C CA . ALA A 1 102 ? 7.778 -13.606 9.008 1.00 44.25 102 ALA A CA 1
ATOM 808 C C . ALA A 1 102 ? 7.830 -13.091 10.460 1.00 44.25 102 ALA A C 1
ATOM 810 O O . ALA A 1 102 ? 8.312 -11.991 10.706 1.00 44.25 102 ALA A O 1
ATOM 811 N N . GLY A 1 103 ? 7.250 -13.848 11.399 1.00 51.91 103 GLY A N 1
ATOM 812 C CA . GLY A 1 103 ? 7.185 -13.488 12.824 1.00 51.91 103 GLY A CA 1
ATOM 813 C C . GLY A 1 103 ? 5.960 -12.680 13.285 1.00 51.91 103 GLY A C 1
ATOM 814 O O . GLY A 1 103 ? 5.864 -12.369 14.467 1.00 51.91 103 GLY A O 1
ATOM 815 N N . SER A 1 104 ? 5.003 -12.353 12.409 1.00 56.25 104 SER A N 1
ATOM 816 C CA . SER A 1 104 ? 3.837 -11.523 12.770 1.00 56.25 104 SER A CA 1
ATOM 817 C C . SER A 1 104 ? 2.590 -12.324 13.174 1.00 56.25 104 SER A C 1
ATOM 819 O O . SER A 1 104 ? 2.297 -13.394 12.634 1.00 56.25 104 SER A O 1
ATOM 821 N N . LYS A 1 105 ? 1.819 -11.767 14.119 1.00 67.31 105 LYS A N 1
ATOM 822 C CA . LYS A 1 105 ? 0.459 -12.212 14.469 1.00 67.31 105 LYS A CA 1
ATOM 823 C C . LYS A 1 105 ? -0.431 -12.200 13.211 1.00 67.31 105 LYS A C 1
ATOM 825 O O . LYS A 1 105 ? -0.248 -11.378 12.318 1.00 67.31 105 LYS A O 1
ATOM 830 N N . LYS A 1 106 ? -1.408 -13.109 13.123 1.00 74.50 106 LYS A N 1
ATOM 831 C CA . LYS A 1 106 ? -2.343 -13.210 11.985 1.00 74.50 106 LYS A CA 1
ATOM 832 C C . LYS A 1 106 ? -3.197 -11.932 11.858 1.00 74.50 106 LYS A C 1
ATOM 834 O O . LYS A 1 106 ? -4.194 -11.794 12.558 1.00 74.50 106 LYS A O 1
ATOM 839 N N . ILE A 1 107 ? -2.840 -11.017 10.950 1.00 88.75 107 ILE A N 1
ATOM 840 C CA . ILE A 1 107 ? -3.618 -9.790 10.684 1.00 88.75 107 ILE A CA 1
ATOM 841 C C . ILE A 1 107 ? -4.624 -10.049 9.552 1.00 88.75 107 ILE A C 1
ATOM 843 O O . ILE A 1 107 ? -4.260 -10.508 8.466 1.00 88.75 107 ILE A O 1
ATOM 847 N N . ALA A 1 108 ? -5.905 -9.752 9.784 1.00 93.19 108 ALA A N 1
ATOM 848 C CA . ALA A 1 108 ? -6.936 -9.827 8.750 1.00 93.19 108 ALA A CA 1
ATOM 849 C C . ALA A 1 108 ? -6.722 -8.777 7.644 1.00 93.19 108 ALA A C 1
ATOM 851 O O . ALA A 1 108 ? -6.018 -7.786 7.819 1.00 93.19 108 ALA A O 1
ATOM 852 N N . ALA A 1 109 ? -7.337 -9.010 6.481 1.00 94.75 109 ALA A N 1
ATOM 853 C CA . ALA A 1 109 ? -7.206 -8.158 5.300 1.00 94.75 109 ALA A CA 1
ATOM 854 C C . ALA A 1 109 ? -5.752 -7.960 4.822 1.00 94.75 109 ALA A C 1
ATOM 856 O O . ALA A 1 109 ? -5.427 -6.922 4.245 1.00 94.75 109 ALA A O 1
ATOM 857 N N . SER A 1 110 ? -4.883 -8.971 5.000 1.00 94.75 110 SER A N 1
ATOM 858 C CA . SER A 1 110 ? -3.455 -8.816 4.706 1.00 94.75 110 SER A CA 1
ATOM 859 C C . SER A 1 110 ? -2.995 -8.903 3.258 1.00 94.75 110 SER A C 1
ATOM 861 O O . SER A 1 110 ? -1.851 -8.607 2.938 1.00 94.75 110 SER A O 1
ATOM 863 N N . CYS A 1 111 ? -3.933 -9.180 2.366 1.00 95.88 111 CYS A N 1
ATOM 864 C CA . CYS A 1 111 ? -3.759 -9.320 0.925 1.00 95.88 111 CYS A CA 1
ATOM 865 C C . CYS A 1 111 ? -3.452 -8.022 0.146 1.00 95.88 111 CYS A C 1
ATOM 867 O O . CYS A 1 111 ? -3.600 -8.019 -1.076 1.00 95.88 111 CYS A O 1
ATOM 869 N N . TYR A 1 112 ? -3.104 -6.922 0.817 1.00 96.69 112 TYR A N 1
ATOM 870 C CA . TYR A 1 112 ? -2.664 -5.668 0.201 1.00 96.69 112 TYR A CA 1
ATOM 871 C C . TYR A 1 112 ? -1.712 -4.913 1.136 1.00 96.69 112 TYR A C 1
ATOM 873 O O . TYR A 1 112 ? -1.732 -5.117 2.359 1.00 96.69 112 TYR A O 1
ATOM 881 N N . GLY A 1 113 ? -0.930 -4.002 0.565 1.00 95.75 113 GLY A N 1
ATOM 882 C CA . GLY A 1 113 ? 0.001 -3.169 1.314 1.00 95.75 113 GLY A CA 1
ATOM 883 C C . GLY A 1 113 ? 0.581 -2.036 0.481 1.00 95.75 113 GLY A C 1
ATOM 884 O O . GLY A 1 113 ? 0.282 -1.890 -0.705 1.00 95.75 113 GLY A O 1
ATOM 885 N N . TRP A 1 114 ? 1.383 -1.217 1.152 1.00 95.44 114 TRP A N 1
ATOM 886 C CA . TRP A 1 114 ? 2.060 -0.060 0.582 1.00 95.44 114 TRP A CA 1
ATOM 887 C C . TRP A 1 114 ? 3.558 -0.241 0.755 1.00 95.44 114 TRP A C 1
ATOM 889 O O . TRP A 1 114 ? 4.005 -0.869 1.712 1.00 95.44 114 TRP A O 1
ATOM 899 N N . TRP A 1 115 ? 4.322 0.368 -0.136 1.00 96.00 115 TRP A N 1
ATOM 900 C CA . TRP A 1 115 ? 5.721 0.655 0.103 1.00 96.00 115 TRP A CA 1
ATOM 901 C C . TRP A 1 115 ? 5.974 2.105 -0.255 1.00 96.00 115 TRP A C 1
ATOM 903 O O . TRP A 1 115 ? 6.109 2.457 -1.423 1.00 96.00 115 TRP A O 1
ATOM 913 N N . ILE A 1 116 ? 5.953 2.944 0.776 1.00 92.06 116 ILE A N 1
ATOM 914 C CA . ILE A 1 116 ? 6.168 4.382 0.655 1.00 92.06 116 ILE A CA 1
ATOM 915 C C . ILE A 1 116 ? 7.672 4.625 0.661 1.00 92.06 116 ILE A C 1
ATOM 917 O O . ILE A 1 116 ? 8.364 4.156 1.569 1.00 92.06 116 ILE A O 1
ATOM 921 N N . LEU A 1 117 ? 8.177 5.309 -0.365 1.00 92.75 117 LEU A N 1
ATOM 922 C CA . LEU A 1 117 ? 9.592 5.644 -0.447 1.00 92.75 117 LEU A CA 1
ATOM 923 C C . LEU A 1 117 ? 9.864 6.929 0.356 1.00 92.75 117 LEU A C 1
ATOM 925 O O . LEU A 1 117 ? 8.955 7.735 0.559 1.00 92.75 117 LEU A O 1
ATOM 929 N N . PRO A 1 118 ? 11.094 7.116 0.859 1.00 91.88 118 PRO A N 1
ATOM 930 C CA . PRO A 1 118 ? 11.510 8.391 1.430 1.00 91.88 118 PRO A CA 1
ATOM 931 C C . PRO A 1 118 ? 11.542 9.489 0.355 1.00 91.88 118 PRO A C 1
ATOM 933 O O . PRO A 1 118 ? 11.568 9.198 -0.841 1.00 91.88 118 PRO A O 1
ATOM 936 N N . ASP A 1 119 ? 11.592 10.751 0.790 1.00 89.19 119 ASP A N 1
ATOM 937 C CA . ASP A 1 119 ? 11.646 11.912 -0.113 1.00 89.19 119 ASP A CA 1
ATOM 938 C C . ASP A 1 119 ? 12.840 11.867 -1.079 1.00 89.19 119 ASP A C 1
ATOM 940 O O . ASP A 1 119 ? 12.711 12.284 -2.232 1.00 89.19 119 ASP A O 1
ATOM 944 N N . ASP A 1 120 ? 13.984 11.336 -0.627 1.00 93.06 120 ASP A N 1
ATOM 945 C CA . ASP A 1 120 ? 15.078 10.917 -1.505 1.00 93.06 120 ASP A CA 1
ATOM 946 C C . ASP A 1 120 ? 15.034 9.395 -1.734 1.00 93.06 120 ASP A C 1
ATOM 948 O O . ASP A 1 120 ? 15.562 8.628 -0.922 1.00 93.06 120 ASP A O 1
ATOM 952 N N . PRO A 1 121 ? 14.444 8.931 -2.847 1.00 94.25 121 PRO A N 1
ATOM 953 C CA . PRO A 1 121 ? 14.318 7.511 -3.156 1.00 94.25 121 PRO A CA 1
ATOM 954 C C . PRO A 1 121 ? 15.621 6.888 -3.685 1.00 94.25 121 PRO A C 1
ATOM 956 O O . PRO A 1 121 ? 15.694 5.669 -3.869 1.00 94.25 121 PRO A O 1
ATOM 959 N N . SER A 1 122 ? 16.670 7.686 -3.925 1.00 95.19 122 SER A N 1
ATOM 960 C CA . SER A 1 122 ? 17.911 7.239 -4.574 1.00 95.19 122 SER A CA 1
ATOM 961 C C . SER A 1 122 ? 18.569 6.029 -3.895 1.00 95.19 122 SER A C 1
ATOM 963 O O . SER A 1 122 ? 18.959 5.104 -4.615 1.00 95.19 122 SER A O 1
ATOM 965 N N . PRO A 1 123 ? 18.665 5.945 -2.550 1.00 95.62 123 PRO A N 1
ATOM 966 C CA . PRO A 1 123 ? 19.237 4.769 -1.895 1.00 95.62 123 PRO A CA 1
ATOM 967 C C . PRO A 1 123 ? 18.433 3.490 -2.163 1.00 95.62 123 PRO A C 1
ATOM 969 O O . PRO A 1 123 ? 19.017 2.427 -2.373 1.00 95.62 123 PRO A O 1
ATOM 972 N N . ILE A 1 124 ? 17.098 3.585 -2.210 1.00 95.62 124 ILE A N 1
ATOM 973 C CA . ILE A 1 124 ? 16.225 2.448 -2.531 1.00 95.62 124 ILE A CA 1
ATOM 974 C C . ILE A 1 124 ? 16.395 2.053 -3.999 1.00 95.62 124 ILE A C 1
ATOM 976 O O . ILE A 1 124 ? 16.575 0.870 -4.285 1.00 95.62 124 ILE A O 1
ATOM 980 N N . HIS A 1 125 ? 16.430 3.023 -4.918 1.00 96.19 125 HIS A N 1
ATOM 981 C CA . HIS A 1 125 ? 16.679 2.762 -6.338 1.00 96.19 125 HIS A CA 1
ATOM 982 C C . HIS A 1 125 ? 17.999 2.029 -6.565 1.00 96.19 125 HIS A C 1
ATOM 984 O O . HIS A 1 125 ? 18.024 1.041 -7.289 1.00 96.19 125 HIS A O 1
ATOM 990 N N . GLN A 1 126 ? 19.079 2.457 -5.911 1.00 95.50 126 GLN A N 1
ATOM 991 C CA . GLN A 1 126 ? 20.384 1.802 -6.018 1.00 95.50 126 GLN A CA 1
ATOM 992 C C . GLN A 1 126 ? 20.383 0.385 -5.432 1.00 95.50 126 GLN A C 1
ATOM 994 O O . GLN A 1 126 ? 21.045 -0.504 -5.964 1.00 95.50 126 GLN A O 1
ATOM 999 N N . THR A 1 127 ? 19.660 0.157 -4.333 1.00 95.31 127 THR A N 1
ATOM 1000 C CA . THR A 1 127 ? 19.502 -1.186 -3.759 1.00 95.31 127 THR A CA 1
ATOM 1001 C C . THR A 1 127 ? 18.786 -2.121 -4.728 1.00 95.31 127 THR A C 1
ATOM 1003 O O . THR A 1 127 ? 19.259 -3.233 -4.962 1.00 95.31 127 THR A O 1
ATOM 1006 N N . ILE A 1 128 ? 17.708 -1.651 -5.356 1.00 95.62 128 ILE A N 1
ATOM 1007 C CA . ILE A 1 128 ? 16.985 -2.418 -6.373 1.00 95.62 128 ILE A CA 1
ATOM 1008 C C . ILE A 1 128 ? 17.835 -2.606 -7.637 1.00 95.62 128 ILE A C 1
ATOM 1010 O O . ILE A 1 128 ? 17.848 -3.705 -8.173 1.00 95.62 128 ILE A O 1
ATOM 1014 N N . GLU A 1 129 ? 18.636 -1.617 -8.045 1.00 94.88 129 GLU A N 1
ATOM 1015 C CA . GLU A 1 129 ? 19.607 -1.729 -9.149 1.00 94.88 129 GLU A CA 1
ATOM 1016 C C . GLU A 1 129 ? 20.590 -2.877 -8.955 1.00 94.88 129 GLU A C 1
ATOM 1018 O O . GLU A 1 129 ? 20.763 -3.718 -9.842 1.00 94.88 129 GLU A O 1
ATOM 1023 N N . ARG A 1 130 ? 21.201 -2.956 -7.770 1.00 93.62 130 ARG A N 1
ATOM 1024 C CA . ARG A 1 130 ? 22.132 -4.041 -7.446 1.00 93.62 130 ARG A CA 1
ATOM 1025 C C . ARG A 1 130 ? 21.432 -5.398 -7.452 1.00 93.62 130 ARG A C 1
ATOM 1027 O O . ARG A 1 130 ? 21.971 -6.353 -8.007 1.00 93.62 130 ARG A O 1
ATOM 1034 N N . ALA A 1 131 ? 20.239 -5.478 -6.866 1.00 92.31 131 ALA A N 1
ATOM 1035 C CA . ALA A 1 131 ? 19.488 -6.723 -6.763 1.00 92.31 131 ALA A CA 1
ATOM 1036 C C . ALA A 1 131 ? 18.977 -7.213 -8.134 1.00 92.31 131 ALA A C 1
ATOM 1038 O O . ALA A 1 131 ? 19.128 -8.387 -8.464 1.00 92.31 131 ALA A O 1
ATOM 1039 N N . ALA A 1 132 ? 18.462 -6.307 -8.968 1.00 90.75 132 ALA A N 1
ATOM 1040 C CA . ALA A 1 132 ? 18.038 -6.582 -10.339 1.00 90.75 132 ALA A CA 1
ATOM 1041 C C . ALA A 1 132 ? 19.208 -7.027 -11.227 1.00 90.75 132 ALA A C 1
ATOM 1043 O O . ALA A 1 132 ? 19.083 -7.990 -11.981 1.00 90.75 132 ALA A O 1
ATOM 1044 N N . THR A 1 133 ? 20.365 -6.368 -11.108 1.00 89.56 133 THR A N 1
ATOM 1045 C CA . THR A 1 133 ? 21.581 -6.757 -11.838 1.00 89.56 133 THR A CA 1
ATOM 1046 C C . THR A 1 133 ? 22.030 -8.164 -11.450 1.00 89.56 133 THR A C 1
ATOM 1048 O O . THR A 1 133 ? 22.357 -8.967 -12.322 1.00 89.56 133 THR A O 1
ATOM 1051 N N . ALA A 1 134 ? 22.007 -8.489 -10.152 1.00 88.00 134 ALA A N 1
ATOM 1052 C CA . ALA A 1 134 ? 22.343 -9.824 -9.669 1.00 88.00 134 ALA A CA 1
ATOM 1053 C C . ALA A 1 134 ? 21.359 -10.889 -10.183 1.00 88.00 134 ALA A C 1
ATOM 1055 O O . ALA A 1 134 ? 21.796 -11.949 -10.623 1.00 88.00 134 ALA A O 1
ATOM 1056 N N . ALA A 1 135 ? 20.054 -10.599 -10.193 1.00 85.94 135 ALA A N 1
ATOM 1057 C CA . ALA A 1 135 ? 19.043 -11.504 -10.738 1.00 85.94 135 ALA A CA 1
ATOM 1058 C C . ALA A 1 135 ? 19.239 -11.748 -12.246 1.00 85.94 135 ALA A C 1
ATOM 1060 O O . ALA A 1 135 ? 19.260 -12.893 -12.689 1.00 85.94 135 ALA A O 1
ATOM 1061 N N . LYS A 1 136 ? 19.489 -10.692 -13.027 1.00 85.00 136 LYS A N 1
ATOM 1062 C CA . LYS A 1 136 ? 19.716 -10.793 -14.477 1.00 85.00 136 LYS A CA 1
ATOM 1063 C C . LYS A 1 136 ? 21.011 -11.522 -14.842 1.00 85.00 136 LYS A C 1
ATOM 1065 O O . LYS A 1 136 ? 21.109 -12.114 -15.910 1.00 85.00 136 LYS A O 1
ATOM 1070 N N . ALA A 1 137 ? 22.011 -11.502 -13.962 1.00 84.44 137 ALA A N 1
ATOM 1071 C CA . ALA A 1 137 ? 23.220 -12.301 -14.142 1.00 84.44 137 ALA A CA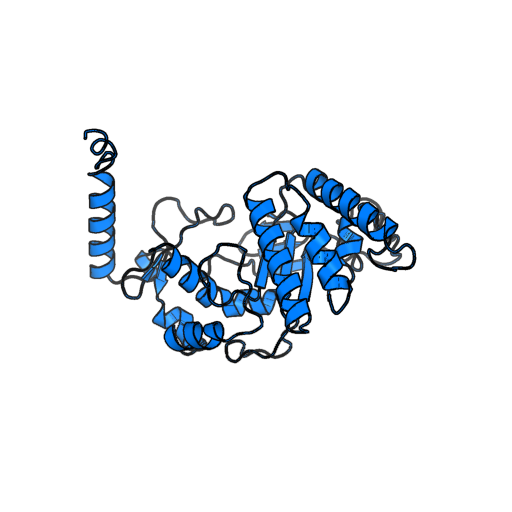 1
ATOM 1072 C C . ALA A 1 137 ? 22.953 -13.814 -14.013 1.00 84.44 137 ALA A C 1
ATOM 1074 O O . ALA A 1 137 ? 23.703 -14.604 -14.583 1.00 84.44 137 ALA A O 1
ATOM 1075 N N . LEU A 1 138 ? 21.902 -14.214 -13.284 1.00 82.38 138 LEU A N 1
ATOM 1076 C CA . LEU A 1 138 ? 21.495 -15.616 -13.140 1.00 82.38 138 LEU A CA 1
ATOM 1077 C C . LEU A 1 138 ? 20.673 -16.106 -14.338 1.00 82.38 138 LEU A C 1
ATOM 1079 O O . LEU A 1 138 ? 20.834 -17.258 -14.737 1.00 82.38 138 LEU A O 1
ATOM 1083 N N . ASP A 1 139 ? 19.847 -15.239 -14.929 1.00 84.12 139 ASP A N 1
ATOM 1084 C CA . ASP A 1 139 ? 19.129 -15.518 -16.178 1.00 84.12 139 ASP A CA 1
ATOM 1085 C C . ASP A 1 139 ? 19.211 -14.331 -17.157 1.00 84.12 139 ASP A C 1
ATOM 1087 O O . ASP A 1 139 ? 18.356 -13.442 -17.156 1.00 84.12 139 ASP A O 1
ATOM 1091 N N . PRO A 1 140 ? 20.237 -14.301 -18.029 1.00 81.38 140 PRO A N 1
ATOM 1092 C CA . PRO A 1 140 ? 20.411 -13.221 -18.997 1.00 81.38 140 PRO A CA 1
ATOM 1093 C C . PRO A 1 140 ? 19.320 -13.149 -20.072 1.00 81.38 140 PRO A C 1
ATOM 1095 O O . PRO A 1 140 ? 19.224 -12.129 -20.758 1.00 81.38 140 PRO A O 1
ATOM 1098 N N . ASN A 1 141 ? 18.546 -14.225 -20.259 1.00 83.00 141 ASN A N 1
ATOM 1099 C CA . ASN A 1 141 ? 17.480 -14.282 -21.257 1.00 83.00 141 ASN A CA 1
ATOM 1100 C C . ASN A 1 141 ? 16.142 -13.775 -20.708 1.00 83.00 141 ASN A C 1
ATOM 1102 O O . ASN A 1 141 ? 15.218 -13.566 -21.499 1.00 83.00 141 ASN A O 1
ATOM 1106 N N . ASP A 1 142 ? 16.036 -13.556 -19.394 1.00 82.44 142 ASP A N 1
ATOM 1107 C CA . ASP A 1 142 ? 14.846 -12.963 -18.805 1.00 82.44 142 ASP A CA 1
ATOM 1108 C C . ASP A 1 142 ? 14.679 -11.512 -19.296 1.00 82.44 142 ASP A C 1
ATOM 1110 O O . ASP A 1 142 ? 15.588 -10.669 -19.265 1.00 82.44 142 ASP A O 1
ATOM 1114 N N . ALA A 1 143 ? 13.480 -11.227 -19.799 1.00 84.06 143 ALA A N 1
ATOM 1115 C CA . ALA A 1 143 ? 13.085 -9.898 -20.237 1.00 84.06 143 ALA A CA 1
ATOM 1116 C C . ALA A 1 143 ? 12.773 -8.972 -19.050 1.00 84.06 143 ALA A C 1
ATOM 1118 O O . ALA A 1 143 ? 12.704 -7.752 -19.234 1.00 84.06 143 ALA A O 1
ATOM 1119 N N . TRP A 1 144 ? 12.587 -9.531 -17.850 1.00 89.12 144 TRP A N 1
ATOM 1120 C CA . TRP A 1 144 ? 12.404 -8.794 -16.610 1.00 89.12 144 TRP A CA 1
ATOM 1121 C C . TRP A 1 144 ? 13.735 -8.637 -15.846 1.00 89.12 144 TRP A C 1
ATOM 1123 O O . TRP A 1 144 ? 14.515 -9.582 -15.748 1.00 89.12 144 TRP A O 1
ATOM 1133 N N . PRO A 1 145 ? 14.019 -7.457 -15.264 1.00 91.00 145 PRO A N 1
ATOM 1134 C CA . PRO A 1 145 ? 13.276 -6.199 -15.378 1.00 91.00 145 PRO A CA 1
ATOM 1135 C C . PRO A 1 145 ? 13.386 -5.535 -16.758 1.00 91.00 145 PRO A C 1
ATOM 1137 O O . PRO A 1 145 ? 14.386 -5.686 -17.468 1.00 91.00 145 PRO A O 1
ATOM 1140 N N . MET A 1 146 ? 12.376 -4.728 -17.106 1.00 91.62 146 MET A N 1
ATOM 1141 C CA . MET A 1 146 ? 12.384 -3.933 -18.340 1.00 91.62 146 MET A CA 1
ATOM 1142 C C . MET A 1 146 ? 13.568 -2.944 -18.346 1.00 91.62 146 MET A C 1
ATOM 1144 O O . MET A 1 146 ? 13.942 -2.434 -17.289 1.00 91.62 146 MET A O 1
ATOM 1148 N N . PRO A 1 147 ? 14.152 -2.618 -19.516 1.00 91.62 147 PRO A N 1
ATOM 1149 C CA . PRO A 1 147 ? 15.336 -1.765 -19.589 1.00 91.62 147 PRO A CA 1
ATOM 1150 C C . PRO A 1 147 ? 14.989 -0.301 -19.279 1.00 91.62 147 PRO A C 1
ATOM 1152 O O . PRO A 1 147 ? 14.544 0.446 -20.152 1.00 91.62 147 PRO A O 1
ATOM 1155 N N . THR A 1 148 ? 15.208 0.114 -18.032 1.00 94.94 148 THR A N 1
ATOM 1156 C CA . THR A 1 148 ? 15.065 1.501 -17.573 1.00 94.94 148 THR A CA 1
ATOM 1157 C C . THR A 1 148 ? 16.276 1.933 -16.756 1.00 94.94 148 THR A C 1
ATOM 1159 O O . THR A 1 148 ? 16.960 1.096 -16.174 1.00 94.94 148 THR A O 1
ATOM 1162 N N . SER A 1 149 ? 16.523 3.241 -16.673 1.00 92.56 149 SER A N 1
ATOM 1163 C CA . SER A 1 149 ? 17.515 3.812 -15.754 1.00 92.56 149 SER A CA 1
ATOM 1164 C C . SER A 1 149 ? 16.869 4.909 -14.901 1.00 92.56 149 SER A C 1
ATOM 1166 O O . SER A 1 149 ? 16.447 5.926 -15.461 1.00 92.56 149 SER A O 1
ATOM 1168 N N . PRO A 1 150 ? 16.735 4.720 -13.573 1.00 94.50 150 PRO A N 1
ATOM 1169 C CA . PRO A 1 150 ? 17.083 3.514 -12.805 1.00 94.50 150 PRO A CA 1
ATOM 1170 C C . PRO A 1 150 ? 16.185 2.309 -13.145 1.00 94.50 150 PRO A C 1
ATOM 1172 O O . PRO A 1 150 ? 15.057 2.485 -13.619 1.00 94.50 150 PRO A O 1
ATOM 1175 N N . CYS A 1 151 ? 16.645 1.084 -12.866 1.00 94.62 151 CYS A N 1
ATOM 1176 C CA . CYS A 1 151 ? 15.886 -0.152 -13.107 1.00 94.62 151 CYS A CA 1
ATOM 1177 C C . CYS A 1 151 ? 14.608 -0.251 -12.260 1.00 94.62 151 CYS A C 1
ATOM 1179 O O . CYS A 1 151 ? 13.701 -1.000 -12.616 1.00 94.62 151 CYS A O 1
ATOM 1181 N N . TRP A 1 152 ? 14.521 0.525 -11.168 1.00 96.06 152 TRP A N 1
ATOM 1182 C CA . TRP A 1 152 ? 13.351 0.637 -10.293 1.00 96.06 152 TRP A CA 1
ATOM 1183 C C . TRP A 1 152 ? 12.050 0.693 -11.095 1.00 96.06 152 TRP A C 1
ATOM 1185 O O . TRP A 1 152 ? 11.138 -0.094 -10.872 1.00 96.06 152 TRP A O 1
ATOM 1195 N N . TYR A 1 153 ? 11.994 1.565 -12.099 1.00 97.12 153 TYR A N 1
ATOM 1196 C CA . TYR A 1 153 ? 10.804 1.731 -12.924 1.00 97.12 153 TYR A CA 1
ATOM 1197 C C . TYR A 1 153 ? 10.497 0.491 -13.775 1.00 97.12 153 TYR A C 1
ATOM 1199 O O . TYR A 1 153 ? 9.338 0.106 -13.919 1.00 97.12 153 TYR A O 1
ATOM 1207 N N . GLY A 1 154 ? 11.524 -0.164 -14.313 1.00 96.19 154 GLY A N 1
ATOM 1208 C CA . GLY A 1 154 ? 11.409 -1.353 -15.149 1.00 96.19 154 GLY A CA 1
ATOM 1209 C C . GLY A 1 154 ? 11.001 -2.613 -14.390 1.00 96.19 154 GLY A C 1
ATOM 1210 O O . GLY A 1 154 ? 10.335 -3.471 -14.970 1.00 96.19 154 GLY A O 1
ATOM 1211 N N . VAL A 1 155 ? 11.333 -2.705 -13.097 1.00 95.69 155 VAL A N 1
ATOM 1212 C CA . VAL A 1 155 ? 10.876 -3.779 -12.198 1.00 95.69 155 VAL A CA 1
ATOM 1213 C C . VAL A 1 155 ? 9.354 -3.760 -12.091 1.00 95.69 155 VAL A C 1
ATOM 1215 O O . VAL A 1 155 ? 8.708 -4.795 -12.254 1.00 95.69 155 VAL A O 1
ATOM 1218 N N . TRP A 1 156 ? 8.774 -2.582 -11.849 1.00 96.69 156 TRP A N 1
ATOM 1219 C CA . TRP A 1 156 ? 7.346 -2.433 -11.551 1.00 96.69 156 TRP A CA 1
ATOM 1220 C C . TRP A 1 156 ? 6.474 -2.192 -12.782 1.00 96.69 156 TRP A C 1
ATOM 1222 O O . TRP A 1 156 ? 5.254 -2.312 -12.693 1.00 96.69 156 TRP A O 1
ATOM 1232 N N . GLN A 1 157 ? 7.077 -1.893 -13.935 1.00 95.12 157 GLN A N 1
ATOM 1233 C CA . GLN A 1 157 ? 6.367 -1.579 -15.176 1.00 95.12 157 GLN A CA 1
ATOM 1234 C C . GLN A 1 157 ? 5.392 -2.681 -15.624 1.00 95.12 157 GLN A C 1
ATOM 1236 O O . GLN A 1 157 ? 4.368 -2.372 -16.229 1.00 95.12 157 GLN A O 1
ATOM 1241 N N . GLN A 1 158 ? 5.686 -3.957 -15.347 1.00 91.94 158 GLN A N 1
ATOM 1242 C CA . GLN A 1 158 ? 4.791 -5.060 -15.713 1.00 91.94 158 GLN A CA 1
ATOM 1243 C C . GLN A 1 158 ? 3.446 -4.992 -14.975 1.00 91.94 158 GLN A C 1
ATOM 1245 O O . GLN A 1 158 ? 2.428 -5.436 -15.501 1.00 91.94 158 GLN A O 1
ATOM 1250 N N . GLY A 1 159 ? 3.442 -4.465 -13.749 1.00 95.19 159 GLY A N 1
ATOM 1251 C CA . GLY A 1 159 ? 2.264 -4.292 -12.904 1.00 95.19 159 GLY A CA 1
ATOM 1252 C C . GLY A 1 159 ? 1.627 -5.581 -12.372 1.00 95.19 159 GLY A C 1
ATOM 1253 O O . GLY A 1 159 ? 1.030 -5.559 -11.303 1.00 95.19 159 GLY A O 1
ATOM 1254 N N . VAL A 1 160 ? 1.766 -6.718 -13.056 1.00 97.12 160 VAL A N 1
ATOM 1255 C CA . VAL A 1 160 ? 1.228 -8.016 -12.624 1.00 97.12 160 VAL A CA 1
ATOM 1256 C C . VAL A 1 160 ? 2.330 -9.068 -12.626 1.00 97.12 160 VAL A C 1
ATOM 1258 O O . VAL A 1 160 ? 2.920 -9.355 -13.665 1.00 97.12 160 VAL A O 1
ATOM 1261 N N . PHE A 1 161 ? 2.568 -9.671 -11.465 1.00 97.06 161 PHE A N 1
ATOM 1262 C CA . PHE A 1 161 ? 3.562 -10.717 -11.247 1.00 97.06 161 PHE A CA 1
ATOM 1263 C C . PHE A 1 161 ? 2.877 -12.074 -11.069 1.00 97.06 161 PHE A C 1
ATOM 1265 O O . PHE A 1 161 ? 1.928 -12.216 -10.291 1.00 97.06 161 PHE A O 1
ATOM 1272 N N . THR A 1 162 ? 3.378 -13.075 -11.790 1.00 96.25 162 THR A N 1
ATOM 1273 C CA . THR A 1 162 ? 2.894 -14.462 -11.795 1.00 96.25 162 THR A CA 1
ATOM 1274 C C . THR A 1 162 ? 4.063 -15.416 -12.020 1.00 96.25 162 THR A C 1
ATOM 1276 O O . THR A 1 162 ? 5.066 -15.008 -12.602 1.00 96.25 162 THR A O 1
ATOM 1279 N N . GLY A 1 163 ? 3.910 -16.687 -11.639 1.00 93.94 163 GLY A N 1
ATOM 1280 C CA . GLY A 1 163 ? 4.891 -17.730 -11.957 1.00 93.94 163 GLY A CA 1
ATOM 1281 C C . GLY A 1 163 ? 6.292 -17.389 -11.448 1.00 93.94 163 GLY A C 1
ATOM 1282 O O . GLY A 1 163 ? 6.442 -16.967 -10.301 1.00 93.94 163 GLY A O 1
ATOM 1283 N N . ASP A 1 164 ? 7.289 -17.533 -12.318 1.00 90.75 164 ASP A N 1
ATOM 1284 C CA . ASP A 1 164 ? 8.711 -17.440 -11.966 1.00 90.75 164 ASP A CA 1
ATOM 1285 C C . ASP A 1 164 ? 9.172 -16.021 -11.591 1.00 90.75 164 ASP A C 1
ATOM 1287 O O . ASP A 1 164 ? 10.159 -15.862 -10.871 1.00 90.75 164 ASP A O 1
ATOM 1291 N N . HIS A 1 165 ? 8.407 -14.979 -11.944 1.00 92.56 165 HIS A N 1
ATOM 1292 C CA . HIS A 1 165 ? 8.714 -13.617 -11.494 1.00 92.56 165 HIS A CA 1
ATOM 1293 C C . HIS A 1 165 ? 8.525 -13.451 -9.977 1.00 92.56 165 HIS A C 1
ATOM 1295 O O . HIS A 1 165 ? 9.137 -12.576 -9.369 1.00 92.56 165 HIS A O 1
ATOM 1301 N N . LEU A 1 166 ? 7.662 -14.257 -9.345 1.00 96.00 166 LEU A N 1
ATOM 1302 C CA . LEU A 1 166 ? 7.347 -14.113 -7.921 1.00 96.00 166 LEU A CA 1
ATOM 1303 C C . LEU A 1 166 ? 8.503 -14.574 -7.014 1.00 96.00 166 LEU A C 1
ATOM 1305 O O . LEU A 1 166 ? 8.876 -13.796 -6.138 1.00 96.00 166 LEU A O 1
ATOM 1309 N N . PRO A 1 167 ? 9.132 -15.753 -7.217 1.00 94.81 167 PRO A N 1
ATOM 1310 C CA . PRO A 1 167 ? 10.348 -16.124 -6.494 1.00 94.81 167 PRO A CA 1
ATOM 1311 C C . PRO A 1 167 ? 11.498 -15.135 -6.696 1.00 94.81 167 PRO A C 1
ATOM 1313 O O . PRO A 1 167 ? 12.167 -14.783 -5.724 1.00 94.81 167 PRO A O 1
ATOM 1316 N N . ALA A 1 168 ? 11.700 -14.648 -7.927 1.00 92.69 168 ALA A N 1
ATOM 1317 C CA . ALA A 1 168 ? 12.727 -13.652 -8.224 1.00 92.69 168 ALA A CA 1
ATOM 1318 C C . ALA A 1 168 ? 12.474 -12.342 -7.459 1.00 92.69 168 ALA A C 1
ATOM 1320 O O . ALA A 1 168 ? 13.376 -11.820 -6.802 1.00 92.69 168 ALA A O 1
ATOM 1321 N N . LEU A 1 169 ? 11.227 -11.858 -7.457 1.00 95.06 169 LEU A N 1
ATOM 1322 C CA . LEU A 1 169 ? 10.803 -10.696 -6.677 1.00 95.06 169 LEU A CA 1
ATOM 1323 C C . LEU A 1 169 ? 10.991 -10.915 -5.167 1.00 95.06 169 LEU A C 1
ATOM 1325 O O . LEU A 1 169 ? 11.523 -10.037 -4.491 1.00 95.06 169 LEU A O 1
ATOM 1329 N N . THR A 1 170 ? 10.602 -12.072 -4.624 1.00 95.19 170 THR A N 1
ATOM 1330 C CA . THR A 1 170 ? 10.825 -12.399 -3.206 1.00 95.19 170 THR A CA 1
ATOM 1331 C C . THR A 1 170 ? 12.313 -12.348 -2.861 1.00 95.19 170 THR A C 1
ATOM 1333 O O . THR A 1 170 ? 12.691 -11.635 -1.934 1.00 95.19 170 THR A O 1
ATOM 1336 N N . ALA A 1 171 ? 13.169 -13.026 -3.630 1.00 93.00 171 ALA A N 1
ATOM 1337 C CA . ALA A 1 171 ? 14.612 -13.037 -3.392 1.00 93.00 171 ALA A CA 1
ATOM 1338 C C . ALA A 1 171 ? 15.223 -11.628 -3.475 1.00 93.00 171 ALA A C 1
ATOM 1340 O O . ALA A 1 171 ? 16.016 -11.245 -2.613 1.00 93.00 171 ALA A O 1
ATOM 1341 N N . MET A 1 172 ? 14.800 -10.835 -4.466 1.00 92.75 172 MET A N 1
ATOM 1342 C CA . MET A 1 172 ? 15.243 -9.453 -4.655 1.00 92.75 172 MET A CA 1
ATOM 1343 C C . MET A 1 172 ? 14.922 -8.566 -3.445 1.00 92.75 172 MET A C 1
ATOM 1345 O O . MET A 1 172 ? 15.687 -7.654 -3.153 1.00 92.75 172 MET A O 1
ATOM 1349 N N . LEU A 1 173 ? 13.813 -8.806 -2.743 1.00 94.88 173 LEU A N 1
ATOM 1350 C CA . LEU A 1 173 ? 13.388 -7.981 -1.610 1.00 94.88 173 LEU A CA 1
ATOM 1351 C C . LEU A 1 173 ? 13.930 -8.473 -0.263 1.00 94.88 173 LEU A C 1
ATOM 1353 O O . LEU A 1 173 ? 14.313 -7.652 0.565 1.00 94.88 173 LEU A O 1
ATOM 1357 N N . GLU A 1 174 ? 13.995 -9.788 -0.031 1.00 91.94 174 GLU A N 1
ATOM 1358 C CA . GLU A 1 174 ? 14.412 -10.347 1.268 1.00 91.94 174 GLU A CA 1
ATOM 1359 C C . GLU A 1 174 ? 15.918 -10.252 1.519 1.00 91.94 174 GLU A C 1
ATOM 1361 O O . GLU A 1 174 ? 16.352 -10.163 2.664 1.00 91.94 174 GLU A O 1
ATOM 1366 N N . GLN A 1 175 ? 16.728 -10.256 0.460 1.00 89.31 175 GLN A N 1
ATOM 1367 C CA . GLN A 1 175 ? 18.189 -10.226 0.583 1.00 89.31 175 GLN A CA 1
ATOM 1368 C C . GLN A 1 175 ? 18.749 -8.816 0.803 1.00 89.31 175 GLN A C 1
ATOM 1370 O O . GLN A 1 175 ? 19.955 -8.649 0.987 1.00 89.31 175 GLN A O 1
ATOM 1375 N N . GLN A 1 176 ? 17.895 -7.794 0.762 1.00 91.62 176 GLN A N 1
ATOM 1376 C CA . GLN A 1 176 ? 18.317 -6.402 0.774 1.00 91.62 176 GLN A CA 1
ATOM 1377 C C . GLN A 1 176 ? 18.051 -5.739 2.120 1.00 91.62 176 GLN A C 1
ATOM 1379 O O . GLN A 1 176 ? 17.053 -5.997 2.796 1.00 91.62 176 GLN A O 1
ATOM 1384 N N . ARG A 1 177 ? 18.957 -4.826 2.476 1.00 93.44 177 ARG A N 1
ATOM 1385 C CA . ARG A 1 177 ? 18.756 -3.874 3.566 1.00 93.44 177 ARG A CA 1
ATOM 1386 C C . ARG A 1 177 ? 18.326 -2.535 2.989 1.00 93.44 177 ARG A C 1
ATOM 1388 O O . ARG A 1 177 ? 19.028 -1.955 2.158 1.00 93.44 177 ARG A O 1
ATOM 1395 N N . PHE A 1 178 ? 17.178 -2.055 3.442 1.00 92.00 178 PHE A N 1
ATOM 1396 C CA . PHE A 1 178 ? 16.623 -0.758 3.081 1.00 92.00 178 PHE A CA 1
ATOM 1397 C C . PHE A 1 178 ? 16.983 0.297 4.139 1.00 92.00 178 PHE A C 1
ATOM 1399 O O . PHE A 1 178 ? 17.220 -0.047 5.296 1.00 92.00 178 PHE A O 1
ATOM 1406 N N . PRO A 1 179 ? 17.066 1.584 3.756 1.00 90.00 179 PRO A N 1
ATOM 1407 C CA . PRO A 1 179 ? 17.667 2.633 4.586 1.00 90.00 179 PRO A CA 1
ATOM 1408 C C . PRO A 1 179 ? 16.873 3.005 5.849 1.00 90.00 179 PRO A C 1
ATOM 1410 O O . PRO A 1 179 ? 17.411 3.697 6.706 1.00 90.00 179 PRO A O 1
ATOM 1413 N N . SER A 1 180 ? 15.612 2.584 5.978 1.00 89.88 180 SER A N 1
ATOM 1414 C CA . SER A 1 180 ? 14.776 2.857 7.152 1.00 89.88 180 SER A CA 1
ATOM 1415 C C . SER A 1 180 ? 13.977 1.627 7.565 1.00 89.88 180 SER A C 1
ATOM 1417 O O . SER A 1 180 ? 13.669 0.772 6.732 1.00 89.88 180 SER A O 1
ATOM 1419 N N . GLU A 1 181 ? 13.587 1.561 8.839 1.00 90.00 181 GLU A N 1
ATOM 1420 C CA . GLU A 1 181 ? 12.741 0.481 9.363 1.00 90.00 181 GLU A CA 1
ATOM 1421 C C . GLU A 1 181 ? 11.400 0.407 8.630 1.00 90.00 181 GLU A C 1
ATOM 1423 O O . GLU A 1 181 ? 10.975 -0.675 8.235 1.00 90.00 181 GLU A O 1
ATOM 1428 N N . THR A 1 182 ? 10.771 1.551 8.344 1.00 89.12 182 THR A N 1
ATOM 1429 C CA . THR A 1 182 ? 9.517 1.611 7.578 1.00 89.12 182 THR A CA 1
ATOM 1430 C C . THR A 1 182 ? 9.677 1.059 6.161 1.00 89.12 182 THR A C 1
ATOM 1432 O O . THR A 1 182 ? 8.828 0.294 5.691 1.00 89.12 182 THR A O 1
ATOM 1435 N N . ALA A 1 183 ? 10.769 1.412 5.471 1.00 91.56 183 ALA A N 1
ATOM 1436 C CA . ALA A 1 183 ? 11.054 0.883 4.140 1.00 91.56 183 ALA A CA 1
ATOM 1437 C C . ALA A 1 183 ? 11.346 -0.622 4.203 1.00 91.56 183 ALA A C 1
ATOM 1439 O O . ALA A 1 183 ? 10.835 -1.376 3.378 1.00 91.56 183 ALA A O 1
ATOM 1440 N N . GLN A 1 184 ? 12.101 -1.070 5.210 1.00 93.31 184 GLN A N 1
ATOM 1441 C CA . GLN A 1 184 ? 12.401 -2.484 5.424 1.00 93.31 184 GLN A CA 1
ATOM 1442 C C . GLN A 1 184 ? 11.136 -3.299 5.723 1.00 93.31 184 GLN A C 1
ATOM 1444 O O . GLN A 1 184 ? 10.936 -4.358 5.127 1.00 93.31 184 GLN A O 1
ATOM 1449 N N . ALA A 1 185 ? 10.259 -2.813 6.604 1.00 91.31 185 ALA A N 1
ATOM 1450 C CA . ALA A 1 185 ? 8.998 -3.462 6.949 1.00 91.31 185 ALA A CA 1
ATOM 1451 C C . ALA A 1 185 ? 8.078 -3.571 5.724 1.00 91.31 185 ALA A C 1
ATOM 1453 O O . ALA A 1 185 ? 7.530 -4.640 5.451 1.00 91.31 185 ALA A O 1
ATOM 1454 N N . SER A 1 186 ? 7.979 -2.499 4.932 1.00 93.00 186 SER A N 1
ATOM 1455 C CA . SER A 1 186 ? 7.186 -2.478 3.697 1.00 93.00 186 SER A CA 1
ATOM 1456 C C . SER A 1 186 ? 7.721 -3.450 2.640 1.00 93.00 186 SER A C 1
ATOM 1458 O O . SER A 1 186 ? 6.952 -4.212 2.051 1.00 93.00 186 SER A O 1
ATOM 1460 N N . ALA A 1 187 ? 9.042 -3.475 2.434 1.00 94.62 187 ALA A N 1
ATOM 1461 C CA . ALA A 1 187 ? 9.697 -4.412 1.524 1.00 94.62 187 ALA A CA 1
ATOM 1462 C C . ALA A 1 187 ? 9.487 -5.866 1.964 1.00 94.62 187 ALA A C 1
ATOM 1464 O O . ALA A 1 187 ? 9.127 -6.717 1.154 1.00 94.62 187 ALA A O 1
ATOM 1465 N N . THR A 1 188 ? 9.633 -6.135 3.265 1.00 94.00 188 THR A N 1
ATOM 1466 C CA . THR A 1 188 ? 9.396 -7.456 3.870 1.00 94.00 188 THR A CA 1
ATOM 1467 C C . THR A 1 188 ? 7.944 -7.892 3.678 1.00 94.00 188 THR A C 1
ATOM 1469 O O . THR A 1 188 ? 7.668 -9.051 3.363 1.00 94.00 188 THR A O 1
ATOM 1472 N N . HIS A 1 189 ? 6.994 -6.965 3.818 1.00 94.31 189 HIS A N 1
ATOM 1473 C CA . HIS A 1 189 ? 5.577 -7.248 3.612 1.00 94.31 189 HIS A CA 1
ATOM 1474 C C . HIS A 1 189 ? 5.267 -7.569 2.143 1.00 94.31 189 HIS A C 1
ATOM 1476 O O . HIS A 1 189 ? 4.577 -8.555 1.873 1.00 94.31 189 HIS A O 1
ATOM 1482 N N . LEU A 1 190 ? 5.830 -6.815 1.193 1.00 96.50 190 LEU A N 1
ATOM 1483 C CA . LEU A 1 190 ? 5.712 -7.113 -0.238 1.00 96.50 190 LEU A CA 1
ATOM 1484 C C . LEU A 1 190 ? 6.385 -8.447 -0.607 1.00 96.50 190 LEU A C 1
ATOM 1486 O O . LEU A 1 190 ? 5.815 -9.229 -1.366 1.00 96.50 190 LEU A O 1
ATOM 1490 N N . ALA A 1 191 ? 7.549 -8.757 -0.036 1.00 96.06 191 ALA A N 1
ATOM 1491 C CA . ALA A 1 191 ? 8.230 -10.030 -0.257 1.00 96.06 191 ALA A CA 1
ATOM 1492 C C . ALA A 1 191 ? 7.396 -11.225 0.228 1.00 96.06 191 ALA A C 1
ATOM 1494 O O . ALA A 1 191 ? 7.252 -12.225 -0.483 1.00 96.06 191 ALA A O 1
ATOM 1495 N N . ALA A 1 192 ? 6.776 -11.092 1.407 1.00 95.06 192 ALA A N 1
ATOM 1496 C CA . ALA A 1 192 ? 5.835 -12.075 1.930 1.00 95.06 192 ALA A CA 1
ATOM 1497 C C . ALA A 1 192 ? 4.606 -12.227 1.020 1.00 95.06 192 ALA A C 1
ATOM 1499 O O . ALA A 1 192 ? 4.136 -13.346 0.815 1.00 95.06 192 ALA A O 1
ATOM 1500 N N . ALA A 1 193 ? 4.109 -11.129 0.441 1.00 96.56 193 ALA A N 1
ATOM 1501 C CA . ALA A 1 193 ? 3.024 -11.165 -0.533 1.00 96.56 193 ALA A CA 1
ATOM 1502 C C . ALA A 1 193 ? 3.405 -11.920 -1.807 1.00 96.56 193 ALA A C 1
ATOM 1504 O O . ALA A 1 193 ? 2.631 -12.761 -2.258 1.00 96.56 193 ALA A O 1
ATOM 1505 N N . ALA A 1 194 ? 4.598 -11.670 -2.351 1.00 97.31 194 ALA A N 1
ATOM 1506 C CA . ALA A 1 194 ? 5.109 -12.371 -3.524 1.00 97.31 194 ALA A CA 1
ATOM 1507 C C . ALA A 1 194 ? 5.264 -13.878 -3.267 1.00 97.31 194 ALA A C 1
ATOM 1509 O O . ALA A 1 194 ? 4.811 -14.688 -4.077 1.00 97.31 194 ALA A O 1
ATOM 1510 N N . ARG A 1 195 ? 5.780 -14.267 -2.093 1.00 96.50 195 ARG A N 1
ATOM 1511 C CA . ARG A 1 195 ? 5.881 -15.678 -1.696 1.00 96.50 195 ARG A CA 1
ATOM 1512 C C . ARG A 1 195 ? 4.510 -16.345 -1.599 1.00 96.50 195 ARG A C 1
ATOM 1514 O O . ARG A 1 195 ? 4.321 -17.427 -2.145 1.00 96.50 195 ARG A O 1
ATOM 1521 N N . VAL A 1 196 ? 3.555 -15.713 -0.917 1.00 95.81 196 VAL A N 1
ATOM 1522 C CA . VAL A 1 196 ? 2.187 -16.244 -0.792 1.00 95.81 196 VAL A CA 1
ATOM 1523 C C . VAL A 1 196 ? 1.519 -16.358 -2.160 1.00 95.81 196 VAL A C 1
ATOM 1525 O O . VAL A 1 196 ? 0.936 -17.389 -2.476 1.00 95.81 196 VAL A O 1
ATOM 1528 N N . ALA A 1 197 ? 1.653 -15.332 -3.000 1.00 97.25 197 ALA A N 1
ATOM 1529 C CA . ALA A 1 197 ? 1.141 -15.345 -4.362 1.00 97.25 197 ALA A CA 1
ATOM 1530 C C . ALA A 1 197 ? 1.723 -16.510 -5.181 1.00 97.25 197 ALA A C 1
ATOM 1532 O O . ALA A 1 197 ? 0.983 -17.175 -5.900 1.00 97.25 197 ALA A O 1
ATOM 1533 N N . PHE A 1 198 ? 3.016 -16.811 -5.028 1.00 97.25 198 PHE A N 1
ATOM 1534 C CA . PHE A 1 198 ? 3.649 -17.936 -5.715 1.00 97.25 198 PHE A CA 1
ATOM 1535 C C . PHE A 1 198 ? 3.095 -19.283 -5.244 1.00 97.25 198 PHE A C 1
ATOM 1537 O O . PHE A 1 198 ? 2.644 -20.083 -6.066 1.00 97.25 198 PHE A O 1
ATOM 1544 N N . LEU A 1 199 ? 3.087 -19.512 -3.926 1.00 96.12 199 LEU A N 1
ATOM 1545 C CA . LEU A 1 199 ? 2.630 -20.769 -3.324 1.00 96.12 199 LEU A CA 1
ATOM 1546 C C . LEU A 1 199 ? 1.170 -21.072 -3.678 1.00 96.12 199 LEU A C 1
ATOM 1548 O O . LEU A 1 199 ? 0.838 -22.196 -4.047 1.00 96.12 199 LEU A O 1
ATOM 1552 N N . GLU A 1 200 ? 0.322 -20.047 -3.644 1.00 96.62 200 GLU A N 1
ATOM 1553 C CA . GLU A 1 200 ? -1.112 -20.164 -3.916 1.00 96.62 200 GLU A CA 1
ATOM 1554 C C . GLU A 1 200 ? -1.467 -19.987 -5.400 1.00 96.62 200 GLU A C 1
ATOM 1556 O O . GLU A 1 200 ? -2.643 -20.023 -5.769 1.00 96.62 200 GLU A O 1
ATOM 1561 N N . ARG A 1 201 ? -0.464 -19.789 -6.268 1.00 97.44 201 ARG A N 1
ATOM 1562 C CA . ARG A 1 201 ? -0.626 -19.535 -7.712 1.00 97.44 201 ARG A CA 1
ATOM 1563 C C . ARG A 1 201 ? -1.597 -18.385 -8.004 1.00 97.44 201 ARG A C 1
ATOM 1565 O O . ARG A 1 201 ? -2.420 -18.454 -8.918 1.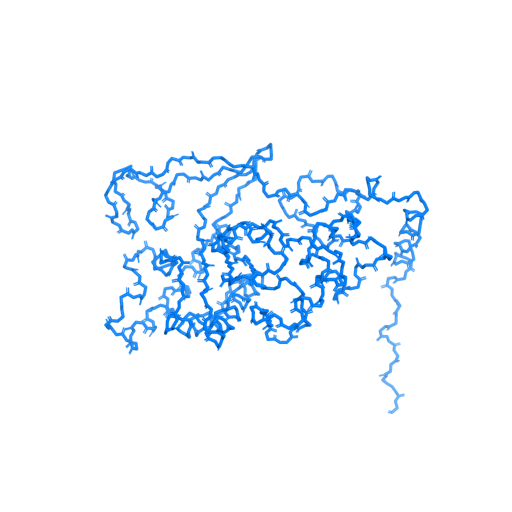00 97.44 201 ARG A O 1
ATOM 1572 N N . LEU A 1 202 ? -1.505 -17.324 -7.211 1.00 96.88 202 LEU A N 1
ATOM 1573 C CA . LEU A 1 202 ? -2.311 -16.116 -7.336 1.00 96.88 202 LEU A CA 1
ATOM 1574 C C . LEU A 1 202 ? -1.502 -14.997 -8.007 1.00 96.88 202 LEU A C 1
ATOM 1576 O O . LEU A 1 202 ? -0.305 -14.876 -7.755 1.00 96.88 202 LEU A O 1
ATOM 1580 N N . PRO A 1 203 ? -2.129 -14.126 -8.815 1.00 97.56 203 PRO A N 1
ATOM 1581 C CA . PRO A 1 203 ? -1.459 -12.934 -9.320 1.00 97.56 203 PRO A CA 1
ATOM 1582 C C . PRO A 1 203 ? -1.201 -11.920 -8.201 1.00 97.56 203 PRO A C 1
ATOM 1584 O O . PRO A 1 203 ? -2.110 -11.583 -7.433 1.00 97.56 203 PRO A O 1
ATOM 1587 N N . LEU A 1 204 ? 0.011 -11.373 -8.153 1.00 98.25 204 LEU A N 1
ATOM 1588 C CA . LEU A 1 204 ? 0.330 -10.186 -7.362 1.00 98.25 204 LEU A CA 1
ATOM 1589 C C . LEU A 1 204 ? 0.282 -8.965 -8.279 1.00 98.25 204 LEU A C 1
ATOM 1591 O O . LEU A 1 204 ? 1.060 -8.865 -9.224 1.00 98.25 204 LEU A O 1
ATOM 1595 N N . VAL A 1 205 ? -0.619 -8.031 -7.995 1.00 98.31 205 VAL A N 1
ATOM 1596 C CA . VAL A 1 205 ? -0.720 -6.771 -8.732 1.00 98.31 205 VAL A CA 1
ATOM 1597 C C . VAL A 1 205 ? -0.023 -5.676 -7.946 1.00 98.31 205 VAL A C 1
ATOM 1599 O O . VAL A 1 205 ? -0.302 -5.496 -6.762 1.00 98.31 205 VAL A O 1
ATOM 1602 N N . VAL A 1 206 ? 0.859 -4.938 -8.606 1.00 98.12 206 VAL A N 1
ATOM 1603 C CA . VAL A 1 206 ? 1.632 -3.824 -8.064 1.00 98.12 206 VAL A CA 1
ATOM 1604 C C . VAL A 1 206 ? 1.425 -2.613 -8.967 1.00 98.12 206 VAL A C 1
ATOM 1606 O O . VAL A 1 206 ? 1.502 -2.700 -10.186 1.00 98.12 206 VAL A O 1
ATOM 1609 N N . THR A 1 207 ? 1.168 -1.460 -8.372 1.00 97.62 207 THR A N 1
ATOM 1610 C CA . THR A 1 207 ? 1.043 -0.182 -9.066 1.00 97.62 207 THR A CA 1
ATOM 1611 C C . THR A 1 207 ? 2.060 0.781 -8.479 1.00 97.62 207 THR A C 1
ATOM 1613 O O . THR A 1 207 ? 2.014 1.074 -7.284 1.00 97.62 207 THR A O 1
ATOM 1616 N N . LEU A 1 208 ? 2.971 1.266 -9.322 1.00 97.69 208 LEU A N 1
ATOM 1617 C CA . LEU A 1 208 ? 3.867 2.365 -8.982 1.00 97.69 208 LEU A CA 1
ATOM 1618 C C . LEU A 1 208 ? 3.126 3.687 -9.170 1.00 97.69 208 LEU A C 1
ATOM 1620 O O . LEU A 1 208 ? 2.611 3.962 -10.253 1.00 97.69 208 LEU A O 1
ATOM 1624 N N . TYR A 1 209 ? 3.078 4.489 -8.112 1.00 96.88 209 TYR A N 1
ATOM 1625 C CA . TYR A 1 209 ? 2.561 5.846 -8.150 1.00 96.88 209 TYR A CA 1
ATOM 1626 C C . TYR A 1 209 ? 3.722 6.845 -8.145 1.00 96.88 209 TYR A C 1
ATOM 1628 O O . TYR A 1 209 ? 4.607 6.733 -7.290 1.00 96.88 209 TYR A O 1
ATOM 1636 N N . PRO A 1 210 ? 3.718 7.829 -9.063 1.00 96.38 210 PRO A N 1
ATOM 1637 C CA . PRO A 1 210 ? 4.705 8.896 -9.055 1.00 96.38 210 PRO A CA 1
ATOM 1638 C C . PRO A 1 210 ? 4.530 9.804 -7.826 1.00 96.38 210 PRO A C 1
ATOM 1640 O O . PRO A 1 210 ? 3.486 9.769 -7.164 1.00 96.38 210 PRO A O 1
ATOM 1643 N N . PRO A 1 211 ? 5.519 10.669 -7.543 1.00 96.00 211 PRO A N 1
ATOM 1644 C CA . PRO A 1 211 ? 5.379 11.739 -6.570 1.00 96.00 211 PRO A CA 1
ATOM 1645 C C . PRO A 1 211 ? 4.205 12.670 -6.892 1.00 96.00 211 PRO A C 1
ATOM 1647 O O . PRO A 1 211 ? 3.703 12.745 -8.018 1.00 96.00 211 PRO A O 1
ATOM 1650 N N . GLY A 1 212 ? 3.785 13.420 -5.883 1.00 95.94 212 GLY A N 1
ATOM 1651 C CA . GLY A 1 212 ? 2.672 14.346 -6.001 1.00 95.94 212 GLY A CA 1
ATOM 1652 C C . GLY A 1 212 ? 2.558 15.265 -4.797 1.00 95.94 212 GLY A C 1
ATOM 1653 O O . GLY A 1 212 ? 3.519 15.510 -4.065 1.00 95.94 212 GLY A O 1
ATOM 1654 N N . HIS A 1 213 ? 1.363 15.790 -4.570 1.00 95.06 213 HIS A N 1
ATOM 1655 C CA . HIS A 1 213 ? 1.059 16.596 -3.396 1.00 95.06 213 HIS A CA 1
ATOM 1656 C C . HIS A 1 213 ? -0.410 16.496 -3.001 1.00 95.06 213 HIS A C 1
ATOM 1658 O O . HIS A 1 213 ? -1.284 16.240 -3.828 1.00 95.06 213 HIS A O 1
ATOM 1664 N N . VAL A 1 214 ? -0.682 16.715 -1.718 1.00 93.75 214 VAL A N 1
ATOM 1665 C CA . VAL A 1 214 ? -2.028 16.840 -1.170 1.00 93.75 214 VAL A CA 1
ATOM 1666 C C . VAL A 1 214 ? -2.294 18.292 -0.784 1.00 93.75 214 VAL A C 1
ATOM 1668 O O . VAL A 1 214 ? -1.539 18.914 -0.031 1.00 93.75 214 VAL A O 1
ATOM 1671 N N . GLU A 1 215 ? -3.410 18.816 -1.279 1.00 93.69 215 GLU A N 1
ATOM 1672 C CA . GLU A 1 215 ? -3.951 20.124 -0.926 1.00 93.69 215 GLU A CA 1
ATOM 1673 C C . GLU A 1 215 ? -5.480 20.034 -0.868 1.00 93.69 215 GLU A C 1
ATOM 1675 O O . GLU A 1 215 ? -6.108 19.452 -1.747 1.00 93.69 215 GLU A O 1
ATOM 1680 N N . ASN A 1 216 ? -6.108 20.560 0.188 1.00 90.12 216 ASN A N 1
ATOM 1681 C CA . ASN A 1 216 ? -7.573 20.607 0.321 1.00 90.12 216 ASN A CA 1
ATOM 1682 C C . ASN A 1 216 ? -8.295 19.260 0.079 1.00 90.12 216 ASN A C 1
ATOM 1684 O O . ASN A 1 216 ? -9.378 19.213 -0.499 1.00 90.12 216 ASN A O 1
ATOM 1688 N N . ARG A 1 217 ? -7.711 18.145 0.552 1.00 88.75 217 ARG A N 1
ATOM 1689 C CA . ARG A 1 217 ? -8.193 16.753 0.350 1.00 88.75 217 ARG A CA 1
ATOM 1690 C C . ARG A 1 217 ? -8.153 16.261 -1.102 1.00 88.75 217 ARG A C 1
ATOM 1692 O O . ARG A 1 217 ? -8.714 15.202 -1.400 1.00 88.75 217 ARG A O 1
ATOM 1699 N N . LEU A 1 218 ? -7.489 16.988 -1.985 1.00 93.88 218 LEU A N 1
ATOM 1700 C CA . LEU A 1 218 ? -7.177 16.567 -3.337 1.00 93.88 218 LEU A CA 1
ATOM 1701 C C . LEU A 1 218 ? -5.726 16.101 -3.367 1.00 93.88 218 LEU A C 1
ATOM 1703 O O . LEU A 1 218 ? -4.846 16.769 -2.834 1.00 93.88 218 LEU A O 1
ATOM 1707 N N . TRP A 1 219 ? -5.503 14.921 -3.929 1.00 95.00 219 TRP A N 1
ATOM 1708 C CA . TRP A 1 219 ? -4.179 14.385 -4.191 1.00 95.00 219 TRP A CA 1
ATOM 1709 C C . TRP A 1 219 ? -3.892 14.530 -5.677 1.00 95.00 219 TRP A C 1
ATOM 1711 O O . TRP A 1 219 ? -4.634 14.002 -6.506 1.00 95.00 219 TRP A O 1
ATOM 1721 N N . THR A 1 220 ? -2.840 15.266 -5.992 1.00 96.62 220 THR A N 1
ATOM 1722 C CA . THR A 1 220 ? -2.446 15.610 -7.348 1.00 96.62 220 THR A CA 1
ATOM 1723 C C . THR A 1 220 ? -1.109 14.952 -7.652 1.00 96.62 220 THR A C 1
ATOM 1725 O O . THR A 1 220 ? -0.128 15.207 -6.954 1.00 96.62 220 THR A O 1
ATOM 1728 N N . LEU A 1 221 ? -1.080 14.102 -8.677 1.00 96.81 221 LEU A N 1
ATOM 1729 C CA . LEU A 1 221 ? 0.138 13.465 -9.173 1.00 96.81 221 LEU A CA 1
ATOM 1730 C C . LEU A 1 221 ? 0.913 14.423 -10.070 1.00 96.81 221 LEU A C 1
ATOM 1732 O O . LEU A 1 221 ? 0.317 15.122 -10.895 1.00 96.81 221 LEU A O 1
ATOM 1736 N N . ASP A 1 222 ? 2.236 14.404 -9.945 1.00 95.88 222 ASP A N 1
ATOM 1737 C CA . ASP A 1 222 ? 3.112 15.136 -10.850 1.00 95.88 222 ASP A CA 1
ATOM 1738 C C . ASP A 1 222 ? 3.031 14.532 -12.276 1.00 95.88 222 ASP A C 1
ATOM 1740 O O . ASP A 1 222 ? 2.723 13.340 -12.438 1.00 95.88 222 ASP A O 1
ATOM 1744 N N . PRO A 1 223 ? 3.300 15.320 -13.338 1.00 96.19 223 PRO A N 1
ATOM 1745 C CA . PRO A 1 223 ? 3.393 14.796 -14.698 1.00 96.19 223 PRO A CA 1
ATOM 1746 C C . PRO A 1 223 ? 4.404 13.651 -14.794 1.00 96.19 223 PRO A C 1
ATOM 1748 O O . PRO A 1 223 ? 5.517 13.740 -14.269 1.00 96.19 223 PRO A O 1
ATOM 1751 N N . HIS A 1 224 ? 4.040 12.576 -15.485 1.00 96.44 224 HIS A N 1
ATOM 1752 C CA . HIS A 1 224 ? 4.828 11.343 -15.495 1.00 96.44 224 HIS A CA 1
ATOM 1753 C C . HIS A 1 224 ? 4.710 10.591 -16.819 1.00 96.44 224 HIS A C 1
ATOM 1755 O O . HIS A 1 224 ? 3.830 10.835 -17.645 1.00 96.44 224 HIS A O 1
ATOM 1761 N N . CYS A 1 225 ? 5.623 9.650 -17.036 1.00 96.69 225 CYS A N 1
ATOM 1762 C CA . CYS A 1 225 ? 5.571 8.761 -18.185 1.00 96.69 225 CYS A CA 1
ATOM 1763 C C . CYS A 1 225 ? 4.397 7.770 -18.051 1.00 96.69 225 CYS A C 1
ATOM 1765 O O . CYS A 1 225 ? 4.362 7.035 -17.064 1.00 96.69 225 CYS A O 1
ATOM 1767 N N . PRO A 1 226 ? 3.505 7.636 -19.053 1.00 95.56 226 PRO A N 1
ATOM 1768 C CA . PRO A 1 226 ? 2.384 6.690 -18.984 1.00 95.56 226 PRO A CA 1
ATOM 1769 C C . PRO A 1 226 ? 2.837 5.223 -18.961 1.00 95.56 226 PRO A C 1
ATOM 1771 O O . PRO A 1 226 ? 2.079 4.346 -18.555 1.00 95.56 226 PRO A O 1
ATOM 1774 N N . ARG A 1 227 ? 4.070 4.945 -19.406 1.00 95.19 227 ARG A N 1
ATOM 1775 C CA . ARG A 1 227 ? 4.626 3.593 -19.489 1.00 95.19 227 ARG A CA 1
ATOM 1776 C C . ARG A 1 227 ? 5.305 3.162 -18.193 1.00 95.19 227 ARG A C 1
ATOM 1778 O O . ARG A 1 227 ? 4.955 2.128 -17.647 1.00 95.19 227 ARG A O 1
ATOM 1785 N N . CYS A 1 228 ? 6.286 3.929 -17.724 1.00 96.25 228 CYS A N 1
ATOM 1786 C CA . CYS A 1 228 ? 7.124 3.540 -16.584 1.00 96.25 228 CYS A CA 1
ATOM 1787 C C . CYS A 1 228 ? 6.809 4.301 -15.290 1.00 96.25 228 CYS A C 1
ATOM 1789 O O . CYS A 1 228 ? 7.451 4.051 -14.280 1.00 96.25 228 CYS A O 1
ATOM 1791 N N . GLN A 1 229 ? 5.852 5.237 -15.319 1.00 97.12 229 GLN A N 1
ATOM 1792 C CA . GLN A 1 229 ? 5.452 6.079 -14.182 1.00 97.12 229 GLN A CA 1
ATOM 1793 C C . GLN A 1 229 ? 6.547 7.021 -13.651 1.00 97.12 229 GLN A C 1
ATOM 1795 O O . GLN A 1 229 ? 6.318 7.739 -12.685 1.00 97.12 229 GLN A O 1
ATOM 1800 N N . ALA A 1 230 ? 7.714 7.094 -14.300 1.00 95.88 230 ALA A N 1
ATOM 1801 C CA . ALA A 1 230 ? 8.763 8.024 -13.902 1.00 95.88 230 ALA A CA 1
ATOM 1802 C C . ALA A 1 230 ? 8.316 9.493 -14.035 1.00 95.88 230 ALA A C 1
ATOM 1804 O O . ALA A 1 230 ? 7.672 9.832 -15.038 1.00 95.88 230 ALA A O 1
ATOM 1805 N N . PRO A 1 231 ? 8.698 10.377 -13.091 1.00 94.25 231 PRO A N 1
ATOM 1806 C CA . PRO A 1 231 ? 8.412 11.806 -13.179 1.00 94.25 231 PRO A CA 1
ATOM 1807 C C . PRO A 1 231 ? 8.979 12.416 -14.463 1.00 94.25 231 PRO A C 1
ATOM 1809 O O . PRO A 1 231 ? 10.130 12.164 -14.829 1.00 94.25 231 PRO A O 1
ATOM 1812 N N . SER A 1 232 ? 8.194 13.255 -15.134 1.00 89.94 232 SER A N 1
ATOM 1813 C CA . SER A 1 232 ? 8.670 14.013 -16.289 1.00 89.94 232 SER A CA 1
ATOM 1814 C C . SER A 1 232 ? 9.470 15.229 -15.824 1.00 89.94 232 SER A C 1
ATOM 1816 O O . SER A 1 232 ? 8.977 16.027 -15.030 1.00 89.94 232 SER A O 1
ATOM 1818 N N . ARG A 1 233 ? 10.715 15.372 -16.296 1.00 79.62 233 ARG A N 1
ATOM 1819 C CA . ARG A 1 233 ? 11.602 16.483 -15.896 1.00 79.62 233 ARG A CA 1
ATOM 1820 C C . ARG A 1 233 ? 12.142 17.327 -17.049 1.00 79.62 233 ARG A C 1
ATOM 1822 O O . ARG A 1 233 ? 12.598 18.436 -16.791 1.00 79.62 233 ARG A O 1
ATOM 1829 N N . HIS A 1 234 ? 12.127 16.831 -18.289 1.00 69.56 234 HIS A N 1
ATOM 1830 C CA . HIS A 1 234 ? 12.956 17.424 -19.350 1.00 69.56 234 HIS A CA 1
ATOM 1831 C C . HIS A 1 234 ? 12.287 17.515 -20.724 1.00 69.56 234 HIS A C 1
ATOM 1833 O O . HIS A 1 234 ? 12.390 18.559 -21.357 1.00 69.56 234 HIS A O 1
ATOM 1839 N N . ASP A 1 235 ? 11.604 16.463 -21.178 1.00 81.12 235 ASP A N 1
ATOM 1840 C CA . ASP A 1 235 ? 11.104 16.367 -22.553 1.00 81.12 235 ASP A CA 1
ATOM 1841 C C . ASP A 1 235 ? 9.643 15.866 -22.552 1.00 81.12 235 ASP A C 1
ATOM 1843 O O . ASP A 1 235 ? 9.373 14.782 -22.020 1.00 81.12 235 ASP A O 1
ATOM 1847 N N . PRO A 1 236 ? 8.682 16.648 -23.086 1.00 81.56 236 PRO A N 1
ATOM 1848 C CA . PRO A 1 236 ? 7.278 16.251 -23.141 1.00 81.56 236 PRO A CA 1
ATOM 1849 C C . PRO A 1 236 ? 6.980 15.148 -24.165 1.00 81.56 236 PRO A C 1
ATOM 1851 O O . PRO A 1 236 ? 5.905 14.550 -24.102 1.00 81.56 236 PRO A O 1
ATOM 1854 N N . GLU A 1 237 ? 7.908 14.869 -25.079 1.00 87.38 237 GLU A N 1
ATOM 1855 C CA . GLU A 1 237 ? 7.738 13.918 -26.177 1.00 87.38 237 GLU A CA 1
ATOM 1856 C C . GLU A 1 237 ? 8.530 12.625 -25.970 1.00 87.38 237 GLU A C 1
ATOM 1858 O O . GLU A 1 237 ? 8.197 11.608 -26.584 1.00 87.38 237 GLU A O 1
ATOM 1863 N N . ARG A 1 238 ? 9.547 12.622 -25.094 1.00 93.12 238 ARG A N 1
ATOM 1864 C CA . ARG A 1 238 ? 10.359 11.431 -24.815 1.00 93.12 238 ARG A CA 1
ATOM 1865 C C . ARG A 1 238 ? 10.692 11.240 -23.337 1.00 93.12 238 ARG A C 1
ATOM 1867 O O . ARG A 1 238 ? 11.313 12.069 -22.682 1.00 93.12 238 ARG A O 1
ATOM 1874 N N . CYS A 1 239 ? 10.390 10.056 -22.815 1.00 95.19 239 CYS A N 1
ATOM 1875 C CA . CYS A 1 239 ? 10.775 9.673 -21.461 1.00 95.19 239 CYS A CA 1
ATOM 1876 C C . CYS A 1 239 ? 12.275 9.342 -21.374 1.00 95.19 239 CYS A C 1
ATOM 1878 O O . CYS A 1 239 ? 12.730 8.364 -21.966 1.00 95.19 239 CYS A O 1
ATOM 1880 N N . GLY A 1 240 ? 13.026 10.089 -20.558 1.00 93.56 240 GLY A N 1
ATOM 1881 C CA . GLY A 1 240 ? 14.454 9.838 -20.310 1.00 93.56 240 GLY A CA 1
ATOM 1882 C C . GLY A 1 240 ? 14.771 8.547 -19.540 1.00 93.56 240 GLY A C 1
ATOM 1883 O O . GLY A 1 240 ? 15.919 8.124 -19.527 1.00 93.56 240 GLY A O 1
ATOM 1884 N N . VAL A 1 241 ? 13.767 7.910 -18.927 1.00 95.12 241 VAL A N 1
ATOM 1885 C CA . VAL A 1 241 ? 13.939 6.694 -18.110 1.00 95.12 241 VAL A CA 1
ATOM 1886 C C . VAL A 1 241 ? 13.735 5.416 -18.921 1.00 95.12 241 VAL A C 1
ATOM 1888 O O . VAL A 1 241 ? 14.566 4.516 -18.859 1.00 95.12 241 VAL A O 1
ATOM 1891 N N . CYS A 1 242 ? 12.634 5.319 -19.676 1.00 95.12 242 CYS A N 1
ATOM 1892 C CA . CYS A 1 242 ? 12.274 4.111 -20.438 1.00 95.12 242 CYS A CA 1
ATOM 1893 C C . CYS A 1 242 ? 12.298 4.301 -21.964 1.00 95.12 242 CYS A C 1
ATOM 1895 O O . CYS A 1 242 ? 11.950 3.387 -22.710 1.00 95.12 242 CYS A O 1
ATOM 1897 N N . GLY A 1 243 ? 12.629 5.503 -22.445 1.00 94.69 243 GLY A N 1
ATOM 1898 C CA . GLY A 1 243 ? 12.692 5.819 -23.871 1.00 94.69 243 GLY A CA 1
ATOM 1899 C C . GLY A 1 243 ? 11.343 5.907 -24.589 1.00 94.69 243 GLY A C 1
ATOM 1900 O O . GLY A 1 243 ? 11.345 6.051 -25.807 1.00 94.69 243 GLY A O 1
ATOM 1901 N N . TYR A 1 244 ? 10.208 5.817 -23.881 1.00 95.38 244 TYR A N 1
ATOM 1902 C CA . TYR A 1 244 ? 8.871 5.984 -24.467 1.00 95.38 244 TYR A CA 1
ATOM 1903 C C . TYR A 1 244 ? 8.766 7.305 -25.239 1.00 95.38 244 TYR A C 1
ATOM 1905 O O . TYR A 1 244 ? 9.120 8.346 -24.689 1.00 95.38 244 TYR A O 1
ATOM 1913 N N . ILE A 1 245 ? 8.268 7.239 -26.476 1.00 95.94 245 ILE A N 1
ATOM 1914 C CA . ILE A 1 245 ? 8.011 8.394 -27.342 1.00 95.94 245 ILE A CA 1
ATOM 1915 C C . ILE A 1 245 ? 6.499 8.592 -27.422 1.00 95.94 245 ILE A C 1
ATOM 1917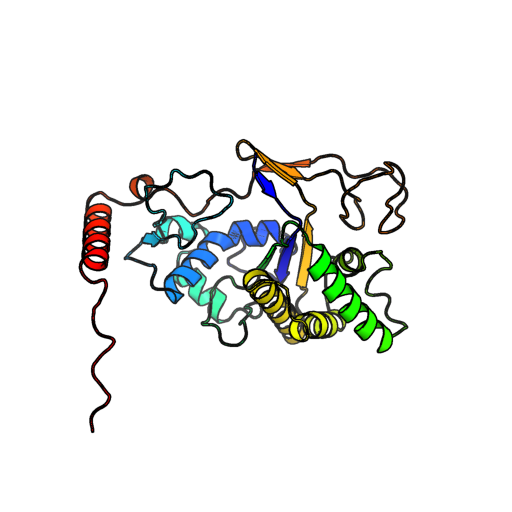 O O . ILE A 1 245 ? 5.778 7.678 -27.827 1.00 95.94 245 ILE A O 1
ATOM 1921 N N . GLY A 1 246 ? 6.023 9.766 -27.026 1.00 93.62 246 GLY A N 1
ATOM 1922 C CA . GLY A 1 246 ? 4.607 10.108 -26.985 1.00 93.62 246 GLY A CA 1
ATOM 1923 C C . GLY A 1 246 ? 4.275 11.062 -25.837 1.00 93.62 246 GLY A C 1
ATOM 1924 O O . GLY A 1 246 ? 5.149 11.387 -25.033 1.00 93.62 246 GLY A O 1
ATOM 1925 N N . PRO A 1 247 ? 3.006 11.492 -25.730 1.00 93.75 247 PRO A N 1
ATOM 1926 C CA . PRO A 1 247 ? 2.606 12.464 -24.725 1.00 93.75 247 PRO A CA 1
ATOM 1927 C C . PRO A 1 247 ? 2.794 11.908 -23.311 1.00 93.75 247 PRO A C 1
ATOM 1929 O O . PRO A 1 247 ? 2.385 10.783 -23.002 1.00 93.75 247 PRO A O 1
ATOM 1932 N N . ILE A 1 248 ? 3.399 12.722 -22.450 1.00 94.81 248 ILE A N 1
ATOM 1933 C CA . ILE A 1 248 ? 3.433 12.503 -21.002 1.00 94.81 248 ILE A CA 1
ATOM 1934 C C . ILE A 1 248 ? 2.029 12.603 -20.401 1.00 94.81 248 ILE A C 1
ATOM 1936 O O . ILE A 1 248 ? 1.199 13.398 -20.847 1.00 94.81 248 ILE A O 1
ATOM 1940 N N . THR A 1 249 ? 1.767 11.803 -19.366 1.00 94.94 249 THR A N 1
ATOM 1941 C CA . THR A 1 249 ? 0.533 11.923 -18.592 1.00 94.94 249 THR A CA 1
ATOM 1942 C C . THR A 1 249 ? 0.555 13.283 -17.900 1.00 94.94 249 THR A C 1
ATOM 1944 O O . THR A 1 249 ? 1.500 13.559 -17.149 1.00 94.94 249 THR A O 1
ATOM 1947 N N . PRO A 1 250 ? -0.444 14.151 -18.140 1.00 94.12 250 PRO A N 1
ATOM 1948 C CA . PRO A 1 250 ? -0.505 15.434 -17.466 1.00 94.12 250 PRO A CA 1
ATOM 1949 C C . PRO A 1 250 ? -0.793 15.236 -15.977 1.00 94.12 250 PRO A C 1
ATOM 1951 O O . PRO A 1 250 ? -1.128 14.144 -15.513 1.00 94.12 250 PRO A O 1
ATOM 1954 N N . THR A 1 251 ? -0.707 16.328 -15.229 1.00 94.62 251 THR A N 1
ATOM 1955 C CA . THR A 1 251 ? -1.158 16.383 -13.843 1.00 94.62 251 THR A CA 1
ATOM 1956 C C . THR A 1 251 ? -2.567 15.800 -13.712 1.00 94.62 251 THR A C 1
ATOM 1958 O O . THR A 1 251 ? -3.497 16.226 -14.398 1.00 94.62 251 THR A O 1
ATOM 1961 N N . THR A 1 252 ? -2.724 14.820 -12.822 1.00 94.50 252 THR A N 1
ATOM 1962 C CA . THR A 1 252 ? -4.013 14.174 -12.542 1.00 94.50 252 THR A CA 1
ATOM 1963 C C . THR A 1 252 ? -4.365 14.347 -11.077 1.00 94.50 252 THR A C 1
ATOM 1965 O O . THR A 1 252 ? -3.533 14.146 -10.194 1.00 94.50 252 THR A O 1
ATOM 1968 N N . THR A 1 253 ? -5.611 14.734 -10.816 1.00 94.50 253 THR A N 1
ATOM 1969 C CA . THR A 1 253 ? -6.096 15.018 -9.466 1.00 94.50 253 THR A CA 1
ATOM 1970 C C . THR A 1 253 ? -7.174 14.023 -9.070 1.00 94.50 253 THR A C 1
ATOM 1972 O O . THR A 1 253 ? -8.130 13.771 -9.802 1.00 94.50 253 THR A O 1
ATOM 1975 N N . PHE A 1 254 ? -7.036 13.486 -7.866 1.00 92.69 254 PHE A N 1
ATOM 1976 C CA . PHE A 1 254 ? -7.941 12.523 -7.265 1.00 92.69 254 PHE A CA 1
ATOM 1977 C C . PHE A 1 254 ? -8.365 13.005 -5.886 1.00 92.69 254 PHE A C 1
ATOM 1979 O O . PHE A 1 254 ? -7.729 13.852 -5.262 1.00 92.69 254 PHE A O 1
ATOM 1986 N N . LYS A 1 255 ? -9.418 12.399 -5.341 1.00 90.94 255 LYS A N 1
ATOM 1987 C CA . LYS A 1 255 ? -9.695 12.538 -3.913 1.00 90.94 255 LYS A CA 1
ATOM 1988 C C . LYS A 1 255 ? -8.577 11.856 -3.126 1.00 90.94 255 LYS A C 1
ATOM 1990 O O . LYS A 1 255 ? -8.328 10.663 -3.322 1.00 90.94 255 LYS A O 1
ATOM 1995 N N . ALA A 1 256 ? -7.935 12.604 -2.233 1.00 88.38 256 ALA A N 1
ATOM 1996 C CA . ALA A 1 256 ? -6.910 12.071 -1.354 1.00 88.38 256 ALA A CA 1
ATOM 1997 C C . ALA A 1 256 ? -7.467 10.916 -0.513 1.00 88.38 256 ALA A C 1
ATOM 1999 O O . ALA A 1 256 ? -8.667 10.846 -0.219 1.00 88.38 256 ALA A O 1
ATOM 2000 N N . ARG A 1 257 ? -6.565 10.023 -0.094 1.00 83.56 257 ARG A N 1
ATOM 2001 C CA . ARG A 1 257 ? -6.861 8.845 0.734 1.00 83.56 257 ARG A CA 1
ATOM 2002 C C . ARG A 1 257 ? -7.746 9.181 1.946 1.00 83.56 257 ARG A C 1
ATOM 2004 O O . ARG A 1 257 ? -8.630 8.388 2.292 1.00 83.56 257 ARG A O 1
ATOM 2011 N N . GLY A 1 258 ? -7.520 10.360 2.536 1.00 82.75 258 GLY A N 1
ATOM 2012 C CA . GLY A 1 258 ? -8.177 10.854 3.744 1.00 82.75 258 GLY A CA 1
ATOM 2013 C C . GLY A 1 258 ? -7.811 10.043 4.989 1.00 82.75 258 GLY A C 1
ATOM 2014 O O . GLY A 1 258 ? -7.152 9.012 4.892 1.00 82.75 258 GLY A O 1
ATOM 2015 N N . SER A 1 259 ? -8.307 10.478 6.148 1.00 82.50 259 SER A N 1
ATOM 2016 C CA . SER A 1 259 ? -8.061 9.820 7.440 1.00 82.50 259 SER A CA 1
ATOM 2017 C C . SER A 1 259 ? -8.943 8.597 7.693 1.00 82.50 259 SER A C 1
ATOM 2019 O O . SER A 1 259 ? -8.798 7.953 8.719 1.00 82.50 259 SER A O 1
ATOM 2021 N N . ARG A 1 260 ? -9.892 8.263 6.803 1.00 86.06 260 ARG A N 1
ATOM 2022 C CA . ARG A 1 260 ? -10.821 7.144 7.040 1.00 86.06 260 ARG A CA 1
ATOM 2023 C C . ARG A 1 260 ? -10.044 5.842 7.296 1.00 86.06 260 ARG A C 1
ATOM 2025 O O . ARG A 1 260 ? -9.088 5.601 6.557 1.00 86.06 260 ARG A O 1
ATOM 2032 N N . PRO A 1 261 ? -10.493 4.984 8.230 1.00 91.19 261 PRO A N 1
ATOM 2033 C CA . PRO A 1 261 ? -11.747 5.095 8.990 1.00 91.19 261 PRO A CA 1
ATOM 2034 C C . PRO A 1 261 ? -11.715 6.091 10.166 1.00 91.19 261 PRO A C 1
ATOM 2036 O O . PRO A 1 261 ? -12.775 6.405 10.698 1.00 91.19 261 PRO A O 1
ATOM 2039 N N . TRP A 1 262 ? -10.550 6.634 10.514 1.00 92.06 262 TRP A N 1
ATOM 2040 C CA . TRP A 1 262 ? -10.321 7.464 11.694 1.00 92.06 262 TRP A CA 1
ATOM 2041 C C . TRP A 1 262 ? -11.067 8.799 11.665 1.00 92.06 262 TRP A C 1
ATOM 2043 O O . TRP A 1 262 ? -11.025 9.557 10.681 1.00 92.06 262 TRP A O 1
ATOM 2053 N N . ARG A 1 263 ? -11.729 9.095 12.784 1.00 91.69 263 ARG A N 1
ATOM 2054 C CA . ARG A 1 263 ? -12.400 10.362 13.084 1.00 91.69 263 ARG A CA 1
ATOM 2055 C C . ARG A 1 263 ? -12.050 10.805 14.507 1.00 91.69 263 ARG A C 1
ATOM 2057 O O . ARG A 1 263 ? -11.694 9.945 15.309 1.00 91.69 263 ARG A O 1
ATOM 2064 N N . PRO A 1 264 ? -12.165 12.103 14.831 1.00 91.19 264 PRO A N 1
ATOM 2065 C CA . PRO A 1 264 ? -12.023 12.563 16.210 1.00 91.19 264 PRO A CA 1
ATOM 2066 C C . PRO A 1 264 ? -12.968 11.801 17.149 1.00 91.19 264 PRO A C 1
ATOM 2068 O O . PRO A 1 264 ? -14.116 11.533 16.774 1.00 91.19 264 PRO A O 1
ATOM 2071 N N . LEU A 1 265 ? -12.490 11.434 18.341 1.00 90.25 265 LEU A N 1
ATOM 2072 C CA . LEU A 1 265 ? -13.225 10.610 19.305 1.00 90.25 265 LEU A CA 1
ATOM 2073 C C . LEU A 1 265 ? -14.596 11.214 19.648 1.00 90.25 265 LEU A C 1
ATOM 2075 O O . LEU A 1 265 ? -15.591 10.492 19.696 1.00 90.25 265 LEU A O 1
ATOM 2079 N N . SER A 1 266 ? -14.678 12.539 19.781 1.00 91.56 266 SER A N 1
ATOM 2080 C CA . SER A 1 266 ? -15.899 13.330 19.979 1.00 91.56 266 SER A CA 1
ATOM 2081 C C . SER A 1 266 ? -16.998 13.069 18.955 1.00 91.56 266 SER A C 1
ATOM 2083 O O . SER A 1 266 ? -18.169 13.276 19.265 1.00 91.56 266 SER A O 1
ATOM 2085 N N . GLN A 1 267 ? -16.644 12.620 17.749 1.00 93.12 267 GLN A N 1
ATOM 2086 C CA . GLN A 1 267 ? -17.590 12.360 16.665 1.00 93.12 267 GLN A CA 1
ATOM 2087 C C . GLN A 1 267 ? -18.099 10.918 16.627 1.00 93.12 267 GLN A C 1
ATOM 2089 O O . GLN A 1 267 ? -19.035 10.635 15.878 1.00 93.12 267 GLN A O 1
ATOM 2094 N N . VAL A 1 268 ? -17.455 9.993 17.345 1.00 94.50 268 VAL A N 1
ATOM 2095 C CA . VAL A 1 268 ? -17.729 8.550 17.230 1.00 94.50 268 VAL A CA 1
ATOM 2096 C C . VAL A 1 268 ? -18.083 7.882 18.552 1.00 94.50 268 VAL A C 1
ATOM 2098 O O . VAL A 1 268 ? -18.821 6.900 18.529 1.00 94.50 268 VAL A O 1
ATOM 2101 N N . ALA A 1 269 ? -17.587 8.400 19.675 1.00 91.75 269 ALA A N 1
ATOM 2102 C CA . ALA A 1 269 ? -17.803 7.837 20.999 1.00 91.75 269 ALA A CA 1
ATOM 2103 C C . ALA A 1 269 ? -18.924 8.560 21.753 1.00 91.75 269 ALA A C 1
ATOM 2105 O O . ALA A 1 269 ? -19.062 9.788 21.694 1.00 91.75 269 ALA A O 1
ATOM 2106 N N . LEU A 1 270 ? -19.700 7.787 22.506 1.00 93.31 270 LEU A N 1
ATOM 2107 C CA . LEU A 1 270 ? -20.714 8.293 23.421 1.00 93.31 270 LEU A CA 1
ATOM 2108 C C . LEU A 1 270 ? -20.057 9.041 24.603 1.00 93.31 270 LEU A C 1
ATOM 2110 O O . LEU A 1 270 ? -18.875 8.829 24.897 1.00 93.31 270 LEU A O 1
ATOM 2114 N N . PRO A 1 271 ? -20.769 9.959 25.288 1.00 92.62 271 PRO A N 1
ATOM 2115 C CA . PRO A 1 271 ? -20.225 10.700 26.430 1.00 92.62 271 PRO A CA 1
ATOM 2116 C C . PRO A 1 271 ? -19.574 9.818 27.508 1.00 92.62 271 PRO A C 1
ATOM 2118 O O . PRO A 1 271 ? -18.489 10.144 27.986 1.00 92.62 271 PRO A O 1
ATOM 2121 N N . GLU A 1 272 ? -20.197 8.694 27.843 1.00 92.38 272 GLU A N 1
ATOM 2122 C CA . GLU A 1 272 ? -19.728 7.712 28.818 1.00 92.38 272 GLU A CA 1
ATOM 2123 C C . GLU A 1 272 ? -18.464 6.973 28.356 1.00 92.38 272 GLU A C 1
ATOM 2125 O O . GLU A 1 272 ? -17.530 6.793 29.136 1.00 92.38 272 GLU A O 1
ATOM 2130 N N . GLU A 1 273 ? -18.377 6.623 27.071 1.00 90.94 273 GLU A N 1
ATOM 2131 C CA . GLU A 1 273 ? -17.185 5.997 26.490 1.00 90.94 273 GLU A CA 1
ATOM 2132 C C . GLU A 1 273 ? -16.005 6.974 26.526 1.00 90.94 273 GLU A C 1
ATOM 2134 O O . GLU A 1 273 ? -14.897 6.600 26.905 1.00 90.94 273 GLU A O 1
ATOM 2139 N N . ARG A 1 274 ? -16.245 8.256 26.218 1.00 89.81 274 ARG A N 1
ATOM 2140 C CA . ARG A 1 274 ? -15.222 9.311 26.319 1.00 89.81 274 ARG A CA 1
ATOM 2141 C C . ARG A 1 274 ? -14.761 9.545 27.753 1.00 89.81 274 ARG A C 1
ATOM 2143 O O . ARG A 1 274 ? -13.585 9.823 27.969 1.00 89.81 274 ARG A O 1
ATOM 2150 N N . ALA A 1 275 ? -15.664 9.460 28.731 1.00 88.56 275 ALA A N 1
ATOM 2151 C CA . ALA A 1 275 ? -15.295 9.549 30.141 1.00 88.56 275 ALA A CA 1
ATOM 2152 C C . ALA A 1 275 ? -14.356 8.399 30.531 1.00 88.56 275 ALA A C 1
ATOM 2154 O O . ALA A 1 275 ? -13.282 8.662 31.064 1.00 88.56 275 ALA A O 1
ATOM 2155 N N . LYS A 1 276 ? -14.702 7.165 30.147 1.00 88.69 276 LYS A N 1
ATOM 2156 C CA . LYS A 1 276 ? -13.875 5.977 30.392 1.00 88.69 276 LYS A CA 1
ATOM 2157 C C . LYS A 1 276 ? -12.503 6.055 29.719 1.00 88.69 276 LYS A C 1
ATOM 2159 O O . LYS A 1 276 ? -11.505 5.681 30.318 1.00 88.69 276 LYS A O 1
ATOM 2164 N N . VAL A 1 277 ? -12.432 6.553 28.482 1.00 86.81 277 VAL A N 1
ATOM 2165 C CA . VAL A 1 277 ? -11.147 6.747 27.788 1.00 86.81 277 VAL A CA 1
ATOM 2166 C C . VAL A 1 277 ? -10.269 7.756 28.526 1.00 86.81 277 VAL A C 1
ATOM 2168 O O . VAL A 1 277 ? -9.085 7.502 28.696 1.00 86.81 277 VAL A O 1
ATOM 2171 N N . ARG A 1 278 ? -10.834 8.875 29.001 1.00 85.38 278 ARG A N 1
ATOM 2172 C CA . ARG A 1 278 ? -10.073 9.870 29.776 1.00 85.38 278 ARG A CA 1
ATOM 2173 C C . ARG A 1 278 ? -9.556 9.313 31.098 1.00 85.38 278 ARG A C 1
ATOM 2175 O O . ARG A 1 278 ? -8.423 9.600 31.450 1.00 85.38 278 ARG A O 1
ATOM 2182 N N . GLU A 1 279 ? -10.361 8.515 31.793 1.00 85.62 279 GLU A N 1
ATOM 2183 C CA . GLU A 1 279 ? -9.948 7.832 33.024 1.00 85.62 279 GLU A CA 1
ATOM 2184 C C . GLU A 1 279 ? -8.770 6.878 32.771 1.00 85.62 279 GLU A C 1
ATOM 2186 O O . GLU A 1 279 ? -7.783 6.917 33.497 1.00 85.62 279 GLU A O 1
ATOM 2191 N N . LEU A 1 280 ? -8.830 6.085 31.695 1.00 83.56 280 LEU A N 1
ATOM 2192 C CA . LEU A 1 280 ? -7.734 5.191 31.307 1.00 83.56 280 LEU A CA 1
ATOM 2193 C C . LEU A 1 280 ? -6.457 5.950 30.924 1.00 83.56 280 LEU A C 1
ATOM 2195 O O . LEU A 1 280 ? -5.370 5.507 31.272 1.00 83.56 280 LEU A O 1
ATOM 2199 N N . LEU A 1 281 ? -6.577 7.074 30.211 1.00 79.38 281 LEU A N 1
ATOM 2200 C CA . LEU A 1 281 ? -5.422 7.900 29.848 1.00 79.38 281 LEU A CA 1
ATOM 2201 C C . LEU A 1 281 ? -4.786 8.553 31.081 1.00 79.38 281 LEU A C 1
ATOM 2203 O O . LEU A 1 281 ? -3.571 8.496 31.219 1.00 79.38 281 LEU A O 1
ATOM 2207 N N . ALA A 1 282 ? -5.592 9.087 32.003 1.00 78.81 282 ALA A N 1
ATOM 2208 C CA . ALA A 1 282 ? -5.094 9.656 33.256 1.00 78.81 282 ALA A CA 1
ATOM 2209 C C . ALA A 1 282 ? -4.362 8.604 34.109 1.00 78.81 282 ALA A C 1
ATOM 2211 O O . ALA A 1 282 ? -3.285 8.875 34.627 1.00 78.81 282 ALA A O 1
ATOM 2212 N N . ALA A 1 283 ? -4.890 7.377 34.182 1.00 77.94 283 ALA A N 1
ATOM 2213 C CA . ALA A 1 283 ? -4.241 6.282 34.904 1.00 77.94 283 ALA A CA 1
ATOM 2214 C C . ALA A 1 283 ? -2.874 5.884 34.311 1.00 77.94 283 ALA A C 1
ATOM 2216 O O . ALA A 1 283 ? -2.003 5.436 35.048 1.00 77.94 283 ALA A O 1
ATOM 2217 N N . LEU A 1 284 ? -2.673 6.046 32.998 1.00 75.75 284 LEU A N 1
ATOM 2218 C CA . LEU A 1 284 ? -1.382 5.790 32.344 1.00 75.75 284 LEU A CA 1
ATOM 2219 C C . LEU A 1 284 ? -0.367 6.922 32.571 1.00 75.75 284 LEU A C 1
ATOM 2221 O O . LEU A 1 284 ? 0.833 6.670 32.545 1.00 75.75 284 LEU A O 1
ATOM 2225 N N . GLU A 1 285 ? -0.829 8.156 32.779 1.00 76.44 285 GLU A N 1
ATOM 2226 C CA . GLU A 1 285 ? 0.037 9.303 33.087 1.00 76.44 285 GLU A CA 1
ATOM 2227 C C . GLU A 1 285 ? 0.520 9.296 34.548 1.00 76.44 285 GLU A C 1
ATOM 2229 O O . GLU A 1 285 ? 1.606 9.797 34.836 1.00 76.44 285 GLU A O 1
ATOM 2234 N N . GLU A 1 286 ? -0.260 8.713 35.464 1.00 76.38 286 GLU A N 1
ATOM 2235 C CA . GLU A 1 286 ? 0.064 8.624 36.895 1.00 76.38 286 GLU A CA 1
ATOM 2236 C C . GLU A 1 286 ? 1.037 7.477 37.251 1.00 76.38 286 GLU A C 1
ATOM 2238 O O . GLU A 1 286 ? 1.560 7.468 38.366 1.00 76.38 286 GLU A O 1
ATOM 2243 N N . ASP A 1 287 ? 1.343 6.562 36.319 1.00 58.41 287 ASP A N 1
ATOM 2244 C CA . ASP A 1 287 ? 2.279 5.436 36.518 1.00 58.41 287 ASP A CA 1
ATOM 2245 C C . ASP A 1 287 ? 3.416 5.381 35.465 1.00 58.41 287 ASP A C 1
ATOM 2247 O O . ASP A 1 287 ? 3.501 4.441 34.669 1.00 58.41 287 ASP A O 1
ATOM 2251 N N . PRO A 1 288 ? 4.314 6.387 35.405 1.00 54.53 288 PRO A N 1
ATOM 2252 C CA . PRO A 1 288 ? 5.427 6.383 34.454 1.00 54.53 288 PRO A CA 1
ATOM 2253 C C . PRO A 1 288 ? 6.577 5.426 34.837 1.00 54.53 288 PRO A C 1
ATOM 2255 O O . PRO A 1 288 ? 7.437 5.167 33.996 1.00 54.53 288 PRO A O 1
ATOM 2258 N N . GLU A 1 289 ? 6.613 4.901 36.073 1.00 55.47 289 GLU A N 1
ATOM 2259 C CA . GLU A 1 289 ? 7.742 4.127 36.639 1.00 55.47 289 GLU A CA 1
ATOM 2260 C C . GLU A 1 289 ? 7.327 2.799 37.322 1.00 55.47 289 GLU A C 1
ATOM 2262 O O . GLU A 1 289 ? 8.025 2.280 38.197 1.00 55.47 289 GLU A O 1
ATOM 2267 N N . GLY A 1 290 ? 6.210 2.196 36.914 1.00 52.03 290 GLY A N 1
ATOM 2268 C CA . GLY A 1 290 ? 5.726 0.919 37.441 1.00 52.03 290 GLY A CA 1
ATOM 2269 C C . GLY A 1 290 ? 6.528 -0.316 36.994 1.00 52.03 290 GLY A C 1
ATOM 2270 O O . GLY A 1 290 ? 6.076 -1.080 36.144 1.00 52.03 290 GLY A O 1
ATOM 2271 N N . ASN A 1 291 ? 7.653 -0.567 37.676 1.00 46.31 291 ASN A N 1
ATOM 2272 C CA . ASN A 1 291 ? 8.226 -1.894 37.972 1.00 46.31 291 ASN A CA 1
ATOM 2273 C C . ASN A 1 291 ? 9.130 -2.580 36.909 1.00 46.31 291 ASN A C 1
ATOM 2275 O O . ASN A 1 291 ? 8.783 -3.625 36.357 1.00 46.31 291 ASN A O 1
ATOM 2279 N N . SER A 1 292 ? 10.343 -2.052 36.674 1.00 45.72 292 SER A N 1
ATOM 2280 C CA . SER A 1 292 ? 11.439 -2.797 36.007 1.00 45.72 292 SER A CA 1
ATOM 2281 C C . SER A 1 292 ? 12.539 -3.311 36.947 1.00 45.72 292 SER A C 1
ATOM 2283 O O . SER A 1 292 ? 13.453 -3.985 36.479 1.00 45.72 292 SER A O 1
ATOM 2285 N N . ASP A 1 293 ? 12.447 -3.050 38.251 1.00 49.41 293 ASP A N 1
ATOM 2286 C CA . ASP A 1 293 ? 13.467 -3.430 39.230 1.00 49.41 293 ASP A CA 1
ATOM 2287 C C . ASP A 1 293 ? 12.863 -4.326 40.316 1.00 49.41 293 ASP A C 1
ATOM 2289 O O . ASP A 1 293 ? 12.535 -3.833 41.382 1.00 49.41 293 ASP A O 1
ATOM 2293 N N . GLU A 1 294 ? 12.704 -5.629 40.059 1.00 49.25 294 GLU A N 1
ATOM 2294 C CA . GLU A 1 294 ? 12.802 -6.690 41.084 1.00 49.25 294 GLU A CA 1
ATOM 2295 C C . GLU A 1 294 ? 12.555 -8.079 40.467 1.00 49.25 294 GLU A C 1
ATOM 2297 O O . GLU A 1 294 ? 11.464 -8.625 40.531 1.00 49.25 294 GLU A O 1
ATOM 2302 N N . GLU A 1 295 ? 13.589 -8.671 39.861 1.00 47.78 295 GLU A N 1
ATOM 2303 C CA . GLU A 1 295 ? 13.841 -10.123 39.938 1.00 47.78 295 GLU A CA 1
ATOM 2304 C C . GLU A 1 295 ? 15.273 -10.404 39.453 1.00 47.78 295 GLU A C 1
ATOM 2306 O O . GLU A 1 295 ? 15.565 -10.826 38.337 1.00 47.78 295 GLU A O 1
ATOM 2311 N N . SER A 1 296 ? 16.231 -10.068 40.313 1.00 47.22 296 SER A N 1
ATOM 2312 C CA . SER A 1 296 ? 17.630 -10.498 40.204 1.00 47.22 296 SER A CA 1
ATOM 2313 C C . SER A 1 296 ? 18.205 -10.738 41.594 1.00 47.22 296 SER A C 1
ATOM 2315 O O . SER A 1 296 ? 19.255 -10.197 41.928 1.00 47.22 296 SER A O 1
ATOM 2317 N N . LYS A 1 297 ? 17.499 -11.515 42.420 1.00 50.12 297 LYS A N 1
ATOM 2318 C CA . LYS A 1 297 ? 18.050 -12.182 43.607 1.00 50.12 297 LYS A CA 1
ATOM 2319 C C . LYS A 1 297 ? 17.252 -13.454 43.893 1.00 50.12 297 LYS A C 1
ATOM 2321 O O . LYS A 1 297 ? 16.243 -13.385 44.579 1.00 50.12 297 LYS A O 1
ATOM 2326 N N . GLU A 1 298 ? 17.708 -14.575 43.345 1.00 52.25 298 GLU A N 1
ATOM 2327 C CA . GLU A 1 298 ? 18.196 -15.747 44.100 1.00 52.25 298 GLU A CA 1
ATOM 2328 C C . GLU A 1 298 ? 18.831 -16.776 43.155 1.00 52.25 298 GLU A C 1
ATOM 2330 O O . GLU A 1 298 ? 18.262 -17.039 42.072 1.00 52.25 298 GLU A O 1
#